Protein AF-A0A3S3RM62-F1 (afdb_monomer)

Sequence (210 aa):
MADPIRNYQTGAASGARVDIDQGLRAYMIKVYNLMGLGLLITGLAAWGAFHLAVTGDGQLTGFGQLIYASAFRWVVILAPLAAVMFLSFRIQSMSVAAAQTTFWVYAGLVGLSLSTIFLVYTGTSITQTFFATAAAFGGLSLYGYTTRRDLSAFGSFLIMGVIGLLIAMLINIFLQSSALAFAISAIGVLVFAGLTAYDTQRIKEMHFEG

Secondary structure (DSSP, 8-state):
---GGGGHHHHHHHHHHHHHHHHHHHHHHHHHHHHHHHHHHHHHHHHHHHHHHB-TTSPBPHHHIIIIISTTHHHHHHHHHHHHHHHHHHGGGS-HHHHHHHHHHHHHHHHHHHTTHHHHS-HHHHHHHHHHHHHHHHHHHHHHHH--S--HHHHHHHHHHHHHHHHHHHHHHHH--HHHHHHHHHHHHHHHHHHHHHHHHHHHHHHHH-

Foldseek 3Di:
DDDPPVPPVVVVVVVVVVVLVVLLVVLLVVVVVLVVVLLVLLQCLLVVQLPQQADPVRDGDPSVCCCPVDPCVVVLQCVLVVLVVVCVVCVVPDDPVVNSVSSSVSSSSNSNNNNCVVVPDPPVVVVVVVVVVVVLLVVLLVCLQPDPDQCVVVLVVLVVVVVVLVVLVVVCVVVVDPVSVVVSVVSVVVSVSSNSSNVSNVSSVVSVVD

pLDDT: mean 91.69, std 10.7, range [53.03, 98.19]

Structure (mmCIF, N/CA/C/O backbone):
data_AF-A0A3S3RM62-F1
#
_entry.id   AF-A0A3S3RM62-F1
#
loop_
_atom_site.group_PDB
_atom_site.id
_atom_site.type_symbol
_atom_site.label_atom_id
_atom_site.label_alt_id
_atom_site.label_comp_id
_atom_site.label_asym_id
_atom_site.label_entity_id
_atom_site.label_seq_id
_atom_site.pdbx_PDB_ins_code
_atom_site.Cartn_x
_atom_site.Cartn_y
_atom_site.Cartn_z
_atom_site.occupancy
_atom_site.B_iso_or_equiv
_atom_site.auth_seq_id
_atom_site.auth_comp_id
_atom_site.auth_asym_id
_atom_site.auth_atom_id
_atom_site.pdbx_PDB_model_num
ATOM 1 N N . MET A 1 1 ? -30.278 22.317 55.085 1.00 53.50 1 MET A N 1
ATOM 2 C CA . MET A 1 1 ? -29.675 20.973 54.980 1.00 53.50 1 MET A CA 1
ATOM 3 C C . MET A 1 1 ? -29.507 20.714 53.490 1.00 53.50 1 MET A C 1
ATOM 5 O O . MET A 1 1 ? -30.515 20.633 52.809 1.00 53.50 1 MET A O 1
ATOM 9 N N . ALA A 1 2 ? -28.287 20.822 52.959 1.00 55.69 2 ALA A N 1
ATOM 10 C CA . ALA A 1 2 ? -28.023 20.709 51.522 1.00 55.69 2 ALA A CA 1
ATOM 11 C C . ALA A 1 2 ? -27.559 19.281 51.215 1.00 55.69 2 ALA A C 1
ATOM 13 O O . ALA A 1 2 ? -26.605 18.809 51.831 1.00 55.69 2 ALA A O 1
ATOM 14 N N . ASP A 1 3 ? -28.258 18.600 50.309 1.00 57.62 3 ASP A N 1
ATOM 15 C CA . ASP A 1 3 ? -28.034 17.187 50.008 1.00 57.62 3 ASP A CA 1
ATOM 16 C C . ASP A 1 3 ? -26.674 16.943 49.317 1.00 57.62 3 ASP A C 1
ATOM 18 O O . ASP A 1 3 ? -26.424 17.489 48.238 1.00 57.62 3 ASP A O 1
ATOM 22 N N . PRO A 1 4 ? -25.802 16.071 49.862 1.00 60.75 4 PRO A N 1
ATOM 23 C CA . PRO A 1 4 ? -24.490 15.751 49.286 1.00 60.75 4 PRO A CA 1
ATOM 24 C C . PRO A 1 4 ? -24.541 14.803 48.068 1.00 60.75 4 PRO A C 1
ATOM 26 O O . PRO A 1 4 ? -23.505 14.358 47.577 1.00 60.75 4 PRO A O 1
ATOM 29 N N . ILE A 1 5 ? -25.727 14.485 47.540 1.00 58.44 5 ILE A N 1
ATOM 30 C CA . ILE A 1 5 ? -25.908 13.402 46.553 1.00 58.44 5 ILE A CA 1
ATOM 31 C C . ILE A 1 5 ? -25.625 13.862 45.106 1.00 58.44 5 ILE A C 1
ATOM 33 O O . ILE A 1 5 ? -25.431 13.049 44.204 1.00 58.44 5 ILE A O 1
ATOM 37 N N . ARG A 1 6 ? -25.494 15.173 44.860 1.00 54.34 6 ARG A N 1
ATOM 38 C CA . ARG A 1 6 ? -25.319 15.725 43.502 1.00 54.34 6 ARG A CA 1
ATOM 39 C C . ARG A 1 6 ? -23.905 15.580 42.913 1.00 54.34 6 ARG A C 1
ATOM 41 O O . ARG A 1 6 ? -23.737 15.816 41.723 1.00 54.34 6 ARG A O 1
ATOM 48 N N . ASN A 1 7 ? -22.905 15.184 43.710 1.00 55.97 7 ASN A N 1
ATOM 49 C CA . ASN A 1 7 ? -21.493 15.141 43.289 1.00 55.97 7 ASN A CA 1
ATOM 50 C C . ASN A 1 7 ? -20.961 13.734 42.930 1.00 55.97 7 ASN A C 1
ATOM 52 O O . ASN A 1 7 ? -19.838 13.604 42.456 1.00 55.97 7 ASN A O 1
ATOM 56 N N . TYR A 1 8 ? -21.745 12.669 43.137 1.00 54.03 8 TYR A N 1
ATOM 57 C CA . TYR A 1 8 ? -21.317 11.297 42.807 1.00 54.03 8 TYR A CA 1
ATOM 58 C C . TYR A 1 8 ? -21.563 10.924 41.334 1.00 54.03 8 TYR A C 1
ATOM 60 O O . TYR A 1 8 ? -20.835 10.113 40.764 1.00 54.03 8 TYR A O 1
ATOM 68 N N . GLN A 1 9 ? -22.545 11.550 40.680 1.00 53.03 9 GLN A N 1
ATOM 69 C CA . GLN A 1 9 ? -22.891 11.262 39.280 1.00 53.03 9 GLN A CA 1
ATOM 70 C C . GLN A 1 9 ? -21.892 11.864 38.274 1.00 53.03 9 GLN A C 1
ATOM 72 O O . GLN A 1 9 ? -21.718 11.337 37.177 1.00 53.03 9 GLN A O 1
ATOM 77 N N . THR A 1 10 ? -21.177 12.926 38.651 1.00 56.22 10 THR A N 1
ATOM 78 C CA . THR A 1 10 ? -20.150 13.583 37.824 1.00 56.22 10 THR A CA 1
ATOM 79 C C . THR A 1 10 ? -18.821 12.820 37.788 1.00 56.22 10 THR A C 1
ATOM 81 O O . THR A 1 10 ? -18.152 12.844 36.755 1.00 56.22 10 THR A O 1
ATOM 84 N N . GLY A 1 11 ? -18.456 12.098 38.856 1.00 56.91 11 GLY A N 1
ATOM 85 C CA . GLY A 1 11 ? -17.242 11.265 38.922 1.00 56.91 11 GLY A CA 1
ATOM 86 C C . GLY A 1 11 ? -17.351 9.942 38.152 1.00 56.91 11 GLY A C 1
ATOM 87 O O . GLY A 1 11 ? -16.423 9.546 37.451 1.00 56.91 11 GLY A O 1
ATOM 88 N N . ALA A 1 12 ? -18.515 9.286 38.202 1.00 59.50 12 ALA A N 1
ATOM 89 C CA . ALA A 1 12 ? -18.747 8.033 37.476 1.00 59.50 12 ALA A CA 1
ATOM 90 C C . ALA A 1 12 ? -18.797 8.233 35.947 1.00 59.50 12 ALA A C 1
ATOM 92 O O . ALA A 1 12 ? -18.249 7.432 35.192 1.00 59.50 12 ALA A O 1
ATOM 93 N N . ALA A 1 13 ? -19.394 9.338 35.479 1.00 61.47 13 ALA A N 1
ATOM 94 C CA . ALA A 1 13 ? -19.459 9.670 34.053 1.00 61.47 13 ALA A CA 1
ATOM 95 C C . ALA A 1 13 ? -18.108 10.120 33.466 1.00 61.47 13 ALA A C 1
ATOM 97 O O . ALA A 1 13 ? -17.877 9.964 32.268 1.00 61.47 13 ALA A O 1
ATOM 98 N N . SER A 1 14 ? -17.218 10.687 34.287 1.00 63.84 14 SER A N 1
ATOM 99 C CA . SER A 1 14 ? -15.859 11.048 33.868 1.00 63.84 14 SER A CA 1
ATOM 100 C C . SER A 1 14 ? -14.930 9.831 33.846 1.00 63.84 14 SER A C 1
ATOM 102 O O . SER A 1 14 ? -14.196 9.684 32.876 1.00 63.84 14 SER A O 1
ATOM 104 N N . GLY A 1 15 ? -15.037 8.910 34.813 1.00 65.56 15 GLY A N 1
ATOM 105 C CA . GLY A 1 15 ? -14.330 7.620 34.782 1.00 65.56 15 GLY A CA 1
ATOM 106 C C . GLY A 1 15 ? -14.697 6.765 33.563 1.00 65.56 15 GLY A C 1
ATOM 107 O O . GLY A 1 15 ? -13.817 6.370 32.808 1.00 65.56 15 GLY A O 1
ATOM 108 N N . ALA A 1 16 ? -15.994 6.600 33.280 1.00 68.12 16 ALA A N 1
ATOM 109 C CA . ALA A 1 16 ? -16.455 5.828 32.122 1.00 68.12 16 ALA A CA 1
ATOM 110 C C . ALA A 1 16 ? -15.966 6.398 30.775 1.00 68.12 16 ALA A C 1
ATOM 112 O O . ALA A 1 16 ? -15.607 5.641 29.879 1.00 68.12 16 ALA A O 1
ATOM 113 N N . ARG A 1 17 ? -15.914 7.731 30.620 1.00 69.56 17 ARG A N 1
ATOM 114 C CA . ARG A 1 17 ? -15.363 8.373 29.409 1.00 69.56 17 ARG A CA 1
ATOM 115 C C . ARG A 1 17 ? -13.857 8.155 29.275 1.00 69.56 17 ARG A C 1
ATOM 117 O O . ARG A 1 17 ? -13.383 7.890 28.178 1.00 69.56 17 ARG A O 1
ATOM 124 N N . VAL A 1 18 ? -13.123 8.237 30.384 1.00 71.00 18 VAL A N 1
ATOM 125 C CA . VAL A 1 18 ? -11.673 8.008 30.409 1.00 71.00 18 VAL A CA 1
ATOM 126 C C . VAL A 1 18 ? -11.333 6.553 30.064 1.00 71.00 18 VAL A C 1
ATOM 128 O O . VAL A 1 18 ? -10.386 6.321 29.315 1.00 71.00 18 VAL A O 1
ATOM 131 N N . ASP A 1 19 ? -12.114 5.586 30.545 1.00 73.25 19 ASP A N 1
ATOM 132 C CA . ASP A 1 19 ? -11.908 4.164 30.243 1.00 73.25 19 ASP A CA 1
ATOM 133 C C . ASP A 1 19 ? -12.207 3.836 28.770 1.00 73.25 19 ASP A C 1
ATOM 135 O O . ASP A 1 19 ? -11.441 3.111 28.129 1.00 73.25 19 ASP A O 1
ATOM 139 N N . ILE A 1 20 ? -13.265 4.426 28.197 1.00 75.38 20 ILE A N 1
ATOM 140 C CA . ILE A 1 20 ? -13.600 4.297 26.768 1.00 75.38 20 ILE A CA 1
ATOM 141 C C . ILE A 1 20 ? -12.479 4.875 25.888 1.00 75.38 20 ILE A C 1
ATOM 143 O O . ILE A 1 20 ? -12.042 4.226 24.936 1.00 75.38 20 ILE A O 1
ATOM 147 N N . ASP A 1 21 ? -11.954 6.055 26.228 1.00 81.88 21 ASP A N 1
ATOM 148 C CA . ASP A 1 21 ? -10.860 6.689 25.481 1.00 81.88 21 ASP A CA 1
ATOM 149 C C . ASP A 1 21 ? -9.565 5.853 25.533 1.00 81.88 21 ASP A C 1
ATOM 151 O O . ASP A 1 21 ? -8.841 5.738 24.535 1.00 81.88 21 ASP A O 1
ATOM 155 N N . GLN A 1 22 ? -9.269 5.229 26.679 1.00 86.56 22 GLN A N 1
ATOM 156 C CA . GLN A 1 22 ? -8.129 4.319 26.823 1.00 86.56 22 GLN A CA 1
ATOM 157 C C . GLN A 1 22 ? -8.306 3.036 26.000 1.00 86.56 22 GLN A C 1
ATOM 159 O O . GLN A 1 22 ? -7.362 2.618 25.319 1.00 86.56 22 GLN A O 1
ATOM 164 N N . GLY A 1 23 ? -9.504 2.443 26.019 1.00 90.12 23 GLY A N 1
ATOM 165 C CA . GLY A 1 23 ? -9.849 1.259 25.230 1.00 90.12 23 GLY A CA 1
ATOM 166 C C . GLY A 1 23 ? -9.704 1.501 23.729 1.00 90.12 23 GLY A C 1
ATOM 167 O O . GLY A 1 23 ? -9.004 0.747 23.045 1.00 90.12 23 GLY A O 1
ATOM 168 N N . LEU A 1 24 ? -10.253 2.615 23.236 1.00 91.62 24 LEU A N 1
ATOM 169 C CA . LEU A 1 24 ? -10.142 3.004 21.833 1.00 91.62 24 LEU A CA 1
ATOM 170 C C . LEU A 1 24 ? -8.682 3.206 21.419 1.00 91.62 24 LEU A C 1
ATOM 172 O O . LEU A 1 24 ? -8.250 2.719 20.372 1.00 91.62 24 LEU A O 1
ATOM 176 N N . ARG A 1 25 ? -7.891 3.901 22.241 1.00 91.44 25 ARG A N 1
ATOM 177 C CA . ARG A 1 25 ? -6.472 4.125 21.948 1.00 91.44 25 ARG A CA 1
ATOM 178 C C . ARG A 1 25 ? -5.704 2.807 21.862 1.00 91.44 25 ARG A C 1
ATOM 180 O O . ARG A 1 25 ? -4.909 2.633 20.939 1.00 91.44 25 ARG A O 1
ATOM 187 N N . ALA A 1 26 ? -5.933 1.881 22.793 1.00 94.00 26 ALA A N 1
ATOM 188 C CA . ALA A 1 26 ? -5.295 0.567 22.779 1.00 94.00 26 ALA A CA 1
ATOM 189 C C . ALA A 1 26 ? -5.693 -0.250 21.537 1.00 94.00 26 ALA A C 1
ATOM 191 O O . ALA A 1 26 ? -4.830 -0.856 20.895 1.00 94.00 26 ALA A O 1
ATOM 192 N N . TYR A 1 27 ? -6.975 -0.215 21.162 1.00 94.88 27 TYR A N 1
ATOM 193 C CA . TYR A 1 27 ? -7.486 -0.832 19.939 1.00 94.88 27 TYR 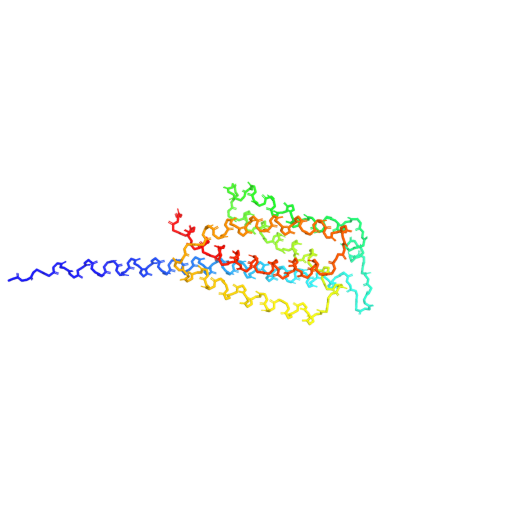A CA 1
ATOM 194 C C . TYR A 1 27 ? -6.787 -0.275 18.693 1.00 94.88 27 TYR A C 1
ATOM 196 O O . TYR A 1 27 ? -6.217 -1.041 17.913 1.00 94.88 27 TYR A O 1
ATOM 204 N N . MET A 1 28 ? -6.735 1.051 18.548 1.00 95.06 28 MET A N 1
ATOM 205 C CA . MET A 1 28 ? -6.091 1.692 17.403 1.00 95.06 28 MET A CA 1
ATOM 206 C C . MET A 1 28 ? -4.601 1.356 17.345 1.00 95.06 28 MET A C 1
ATOM 208 O O . MET A 1 28 ? -4.123 0.911 16.306 1.00 95.06 28 MET A O 1
ATOM 212 N N . ILE A 1 29 ? -3.863 1.466 18.454 1.00 95.25 29 ILE A N 1
ATOM 213 C CA . ILE A 1 29 ? -2.434 1.108 18.493 1.00 95.25 29 ILE A CA 1
ATOM 214 C C . ILE A 1 29 ? -2.213 -0.330 18.009 1.00 95.25 29 ILE A C 1
ATOM 216 O O . ILE A 1 29 ? -1.296 -0.580 17.229 1.00 95.25 29 ILE A O 1
ATOM 220 N N . LYS A 1 30 ? -3.067 -1.277 18.411 1.00 95.12 30 LYS A N 1
ATOM 221 C CA . LYS A 1 30 ? -2.982 -2.667 17.946 1.00 95.12 30 LYS A CA 1
ATOM 222 C C . LYS A 1 30 ? -3.177 -2.774 16.431 1.00 95.12 30 LYS A C 1
ATOM 224 O O . LYS A 1 30 ? -2.402 -3.475 15.782 1.00 95.12 30 LYS A O 1
ATOM 229 N N . VAL A 1 31 ? -4.170 -2.082 15.870 1.00 95.25 31 VAL A N 1
ATOM 230 C CA . VAL A 1 31 ? -4.416 -2.056 14.419 1.00 95.25 31 VAL A CA 1
ATOM 231 C C . VAL A 1 31 ? -3.213 -1.470 13.675 1.00 95.25 31 VAL A C 1
ATOM 233 O O . VAL A 1 31 ? -2.693 -2.111 12.764 1.00 95.25 31 VAL A O 1
ATOM 236 N N . TYR A 1 32 ? -2.701 -0.314 14.104 1.00 95.31 32 TYR A N 1
ATOM 237 C CA . TYR A 1 32 ? -1.556 0.335 13.455 1.00 95.31 32 TYR A CA 1
ATOM 238 C C . TYR A 1 32 ? -0.262 -0.469 13.581 1.00 95.31 32 TYR A C 1
ATOM 240 O O . TYR A 1 32 ? 0.508 -0.522 12.625 1.00 95.31 32 TYR A O 1
ATOM 248 N N . ASN A 1 33 ? -0.036 -1.154 14.704 1.00 95.88 33 ASN A N 1
ATOM 249 C CA . ASN A 1 33 ? 1.101 -2.061 14.846 1.00 95.88 33 ASN A CA 1
ATOM 250 C C . ASN A 1 33 ? 1.011 -3.228 13.854 1.00 95.88 33 ASN A C 1
ATOM 252 O O . ASN A 1 33 ? 2.005 -3.563 13.215 1.00 95.88 33 ASN A O 1
ATOM 256 N N . LEU A 1 34 ? -0.175 -3.821 13.674 1.00 95.75 34 LEU A N 1
ATOM 257 C CA . LEU A 1 34 ? -0.383 -4.880 12.681 1.00 95.75 34 LEU A CA 1
ATOM 258 C C . LEU A 1 34 ? -0.173 -4.371 11.248 1.00 95.75 34 LEU A C 1
ATOM 260 O O . LEU A 1 34 ? 0.507 -5.034 10.465 1.00 95.75 34 LEU A O 1
ATOM 264 N N . MET A 1 35 ? -0.694 -3.186 10.917 1.00 95.94 35 MET A N 1
ATOM 265 C CA . MET A 1 35 ? -0.489 -2.555 9.607 1.00 95.94 35 MET A CA 1
ATOM 266 C C . MET A 1 35 ? 0.990 -2.251 9.347 1.00 95.94 35 MET A C 1
ATOM 268 O O . MET A 1 35 ? 1.506 -2.577 8.280 1.00 95.94 35 MET A O 1
ATOM 272 N N . GLY A 1 36 ? 1.689 -1.680 10.330 1.00 96.81 36 GLY A N 1
ATOM 273 C CA . GLY A 1 36 ? 3.114 -1.364 10.242 1.00 96.81 36 GLY A CA 1
ATOM 274 C C . GLY A 1 36 ? 3.986 -2.608 10.080 1.00 96.81 36 GLY A C 1
ATOM 275 O O . GLY A 1 36 ? 4.883 -2.621 9.240 1.00 96.81 36 GLY A O 1
ATOM 276 N N . LEU A 1 37 ? 3.688 -3.687 10.810 1.00 97.56 37 LEU A N 1
ATOM 277 C CA . LEU A 1 37 ? 4.363 -4.976 10.633 1.00 97.56 37 LEU A CA 1
ATOM 278 C C . LEU A 1 37 ? 4.099 -5.574 9.245 1.00 97.56 37 LEU A C 1
ATOM 280 O O . LEU A 1 37 ? 5.023 -6.083 8.615 1.00 97.56 37 LEU A O 1
ATOM 284 N N . GLY A 1 38 ? 2.869 -5.473 8.733 1.00 97.50 38 GLY A N 1
ATOM 285 C CA . GLY A 1 38 ? 2.533 -5.919 7.377 1.00 97.50 38 GLY A CA 1
ATOM 286 C C . GLY A 1 38 ? 3.286 -5.132 6.302 1.00 97.50 38 GLY A C 1
ATOM 287 O O . GLY A 1 38 ? 3.816 -5.716 5.353 1.00 97.50 38 GLY A O 1
ATOM 288 N N . LEU A 1 39 ? 3.409 -3.815 6.479 1.00 97.00 39 LEU A N 1
ATOM 289 C CA . LEU A 1 39 ? 4.202 -2.952 5.605 1.00 97.00 39 LEU A CA 1
ATOM 290 C C . LEU A 1 39 ? 5.694 -3.308 5.661 1.00 97.00 39 LEU A C 1
ATOM 292 O O . LEU A 1 39 ? 6.341 -3.388 4.618 1.00 97.00 39 LEU A O 1
ATOM 296 N N . LEU A 1 40 ? 6.229 -3.576 6.855 1.00 97.25 40 LEU A N 1
ATOM 297 C CA . LEU A 1 40 ? 7.613 -4.014 7.032 1.00 97.25 40 LEU A CA 1
ATOM 298 C C . LEU A 1 40 ? 7.875 -5.339 6.305 1.00 97.25 40 LEU A C 1
ATOM 300 O O . LEU A 1 40 ? 8.854 -5.444 5.570 1.00 97.25 40 LEU A O 1
ATOM 304 N N . ILE A 1 41 ? 6.984 -6.324 6.452 1.00 98.19 41 ILE A N 1
ATOM 305 C CA . ILE A 1 41 ? 7.075 -7.610 5.743 1.00 98.19 41 ILE A CA 1
ATOM 306 C C . ILE A 1 41 ? 7.038 -7.392 4.230 1.00 98.19 41 ILE A C 1
ATOM 308 O O . ILE A 1 41 ? 7.876 -7.941 3.522 1.00 98.19 41 ILE A O 1
ATOM 312 N N . THR A 1 42 ? 6.119 -6.557 3.741 1.00 98.12 42 THR A N 1
ATOM 313 C CA . THR A 1 42 ? 6.024 -6.192 2.319 1.00 98.12 42 THR A CA 1
ATOM 314 C C . THR A 1 42 ? 7.345 -5.611 1.807 1.00 98.12 42 THR A C 1
ATOM 316 O O . THR A 1 42 ? 7.863 -6.055 0.783 1.00 98.12 42 THR A O 1
ATOM 319 N N . GLY A 1 43 ? 7.926 -4.651 2.531 1.00 96.88 43 GLY A N 1
ATOM 320 C CA . GLY A 1 43 ? 9.191 -4.015 2.159 1.00 96.88 43 GLY A CA 1
ATOM 321 C C . GLY A 1 43 ? 10.372 -4.987 2.159 1.00 96.88 43 GLY A C 1
ATOM 322 O O . GLY A 1 43 ? 11.134 -5.027 1.193 1.00 96.88 43 GLY A O 1
ATOM 323 N N . LEU A 1 44 ? 10.496 -5.815 3.2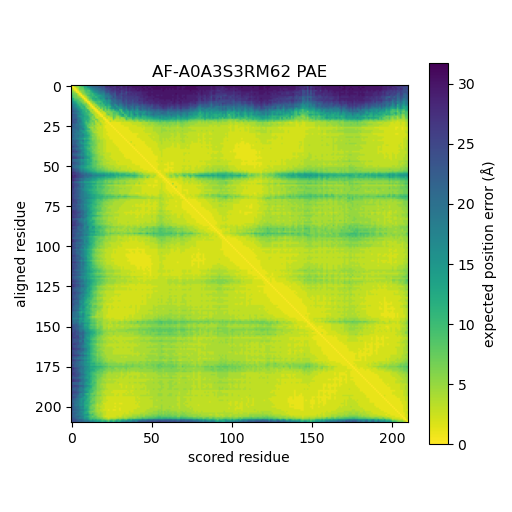01 1.00 97.69 44 LEU A N 1
ATOM 324 C CA . LEU A 1 44 ? 11.551 -6.828 3.305 1.00 97.69 44 LEU A CA 1
ATOM 325 C C . LEU A 1 44 ? 11.419 -7.908 2.229 1.00 97.69 44 LEU A C 1
ATOM 327 O O . LEU A 1 44 ? 12.424 -8.312 1.649 1.00 97.69 44 LEU A O 1
ATOM 331 N N . ALA A 1 45 ? 10.197 -8.349 1.930 1.00 97.94 45 ALA A N 1
ATOM 332 C CA . ALA A 1 45 ? 9.937 -9.306 0.863 1.00 97.94 45 ALA A CA 1
ATOM 333 C C . ALA A 1 45 ? 10.278 -8.716 -0.512 1.00 97.94 45 ALA A C 1
ATOM 335 O O . ALA A 1 45 ? 10.925 -9.393 -1.306 1.00 97.94 45 ALA A O 1
ATOM 336 N N . ALA A 1 46 ? 9.923 -7.453 -0.777 1.00 97.69 46 ALA A N 1
ATOM 337 C CA . ALA A 1 46 ? 10.266 -6.776 -2.028 1.00 97.69 46 ALA A CA 1
ATOM 338 C C . ALA A 1 46 ? 11.783 -6.634 -2.209 1.00 97.69 46 ALA A C 1
ATOM 340 O O . ALA A 1 46 ? 12.330 -7.009 -3.247 1.00 97.69 46 ALA A O 1
ATOM 341 N N . TRP A 1 47 ? 12.462 -6.133 -1.176 1.00 96.06 47 TRP A N 1
ATOM 342 C CA . TRP A 1 47 ? 13.912 -5.964 -1.160 1.00 96.06 47 TRP A CA 1
ATOM 343 C C . TRP A 1 47 ? 14.641 -7.307 -1.303 1.00 96.06 47 TRP A C 1
ATOM 345 O O . TRP A 1 47 ? 15.498 -7.463 -2.173 1.00 96.06 47 TRP A O 1
ATOM 355 N N . GLY A 1 48 ? 14.255 -8.310 -0.511 1.00 96.50 48 GLY A N 1
ATOM 356 C CA . GLY A 1 48 ? 14.847 -9.646 -0.553 1.00 96.50 48 GLY A CA 1
ATOM 357 C C . GLY A 1 48 ? 14.619 -10.347 -1.892 1.00 96.50 48 GLY A C 1
ATOM 358 O O . GLY A 1 48 ? 15.560 -10.890 -2.466 1.00 96.50 48 GLY A O 1
ATOM 359 N N . ALA A 1 49 ? 13.402 -10.286 -2.439 1.00 96.94 49 ALA A N 1
ATOM 360 C CA . ALA A 1 49 ? 13.099 -10.862 -3.746 1.00 96.94 49 ALA A CA 1
ATOM 361 C C . ALA A 1 49 ? 13.925 -10.212 -4.861 1.00 96.94 49 ALA A C 1
ATOM 363 O O . ALA A 1 49 ? 14.442 -10.921 -5.721 1.00 96.94 49 ALA A O 1
ATOM 364 N N . PHE A 1 50 ? 14.108 -8.889 -4.829 1.00 96.38 50 PHE A N 1
ATOM 365 C CA . PHE A 1 50 ? 14.967 -8.198 -5.786 1.00 96.38 50 PHE A CA 1
ATOM 366 C C . PHE A 1 50 ? 16.427 -8.659 -5.690 1.00 96.38 50 PHE A C 1
ATOM 368 O O . PHE A 1 50 ? 17.005 -9.044 -6.704 1.00 96.38 50 PHE A O 1
ATOM 375 N N . HIS A 1 51 ? 16.998 -8.707 -4.484 1.00 95.44 51 HIS A N 1
ATOM 376 C CA . HIS A 1 51 ? 18.390 -9.125 -4.280 1.00 95.44 51 HIS A CA 1
ATOM 377 C C . HIS A 1 51 ? 18.657 -10.601 -4.602 1.00 95.44 51 HIS A C 1
ATOM 379 O O . HIS A 1 51 ? 19.779 -10.956 -4.952 1.00 95.44 51 HIS A O 1
ATOM 385 N N . LEU A 1 52 ? 17.645 -11.466 -4.519 1.00 96.19 52 LEU A N 1
ATOM 386 C CA . LEU A 1 52 ? 17.742 -12.851 -4.991 1.00 96.19 52 LEU A CA 1
ATOM 387 C C . LEU A 1 52 ? 17.577 -12.963 -6.512 1.00 96.19 52 LEU A C 1
ATOM 389 O O . LEU A 1 52 ? 18.084 -13.901 -7.129 1.00 96.19 52 LEU A O 1
ATOM 393 N N . ALA A 1 53 ? 16.835 -12.039 -7.121 1.00 96.19 53 ALA A N 1
ATOM 394 C CA . ALA A 1 53 ? 16.502 -12.061 -8.538 1.00 96.19 53 ALA A CA 1
ATOM 395 C C . ALA A 1 53 ? 17.558 -11.397 -9.430 1.00 96.19 53 ALA A C 1
ATOM 397 O O . ALA A 1 53 ? 17.656 -11.757 -10.602 1.00 96.19 53 ALA A O 1
ATOM 398 N N . VAL A 1 54 ? 18.333 -10.449 -8.899 1.00 95.31 54 VAL A N 1
ATOM 399 C CA . VAL A 1 54 ? 19.295 -9.638 -9.656 1.00 95.31 54 VAL A CA 1
ATOM 400 C C . VAL A 1 54 ? 20.683 -9.752 -9.028 1.00 95.31 54 VAL A C 1
ATOM 402 O O . VAL A 1 54 ? 20.849 -9.546 -7.827 1.00 95.31 54 VAL A O 1
ATOM 405 N N . THR A 1 55 ? 21.690 -10.088 -9.833 1.00 92.81 55 THR A N 1
ATOM 406 C CA . THR A 1 55 ? 23.094 -10.135 -9.403 1.00 92.81 55 THR A CA 1
ATOM 407 C C . THR A 1 55 ? 23.695 -8.732 -9.293 1.00 92.81 55 THR A C 1
ATOM 409 O O . THR A 1 55 ? 23.140 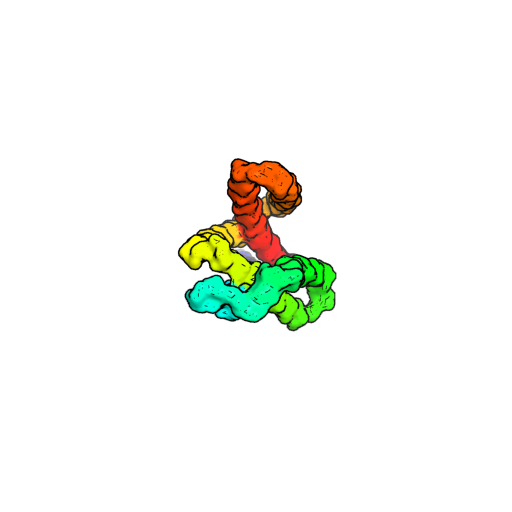-7.762 -9.806 1.00 92.81 55 THR A O 1
ATOM 412 N N . GLY A 1 56 ? 24.867 -8.610 -8.656 1.00 87.06 56 GLY A N 1
ATOM 413 C CA . GLY A 1 56 ? 25.582 -7.329 -8.543 1.00 87.06 56 GLY A CA 1
ATOM 414 C C . GLY A 1 56 ? 25.897 -6.667 -9.893 1.00 87.06 56 GLY A C 1
ATOM 415 O O . GLY A 1 56 ? 25.916 -5.443 -9.978 1.00 87.06 56 GLY A O 1
ATOM 416 N N . ASP A 1 57 ? 26.040 -7.467 -10.953 1.00 88.06 57 ASP A N 1
ATOM 417 C CA . ASP A 1 57 ? 26.284 -7.002 -12.326 1.00 88.06 57 ASP A CA 1
ATOM 418 C C . ASP A 1 57 ? 24.991 -6.632 -13.084 1.00 88.06 57 ASP A C 1
ATOM 420 O O . ASP A 1 57 ? 25.006 -6.400 -14.294 1.00 88.06 57 ASP A O 1
ATOM 424 N N . GLY A 1 58 ? 23.842 -6.624 -12.399 1.00 86.81 58 GLY A N 1
ATOM 425 C CA . GLY A 1 58 ? 22.540 -6.278 -12.973 1.00 86.81 58 GLY A CA 1
ATOM 426 C C . GLY A 1 58 ? 21.908 -7.375 -13.835 1.00 86.81 58 GLY A C 1
ATOM 427 O O . GLY A 1 58 ? 20.917 -7.117 -14.516 1.00 86.81 58 GLY A O 1
ATOM 428 N N . GLN A 1 59 ? 22.452 -8.595 -13.823 1.00 93.19 59 GLN A N 1
ATOM 429 C CA . GLN A 1 59 ? 21.902 -9.726 -14.574 1.00 93.19 59 GLN A CA 1
ATOM 430 C C . GLN A 1 59 ? 20.851 -10.478 -13.755 1.00 93.19 59 GLN A C 1
ATOM 432 O O . GLN A 1 59 ? 20.941 -10.580 -12.532 1.00 93.19 59 GLN A O 1
ATOM 437 N N . LEU A 1 60 ? 19.853 -11.046 -14.433 1.00 95.19 60 LEU A N 1
ATOM 438 C CA . LEU A 1 60 ? 18.841 -11.868 -13.773 1.00 95.19 60 LEU A CA 1
ATOM 439 C C . LEU A 1 60 ? 19.408 -13.240 -13.399 1.00 95.19 60 LEU A C 1
ATOM 441 O O . LEU A 1 60 ? 19.955 -13.950 -14.243 1.00 95.19 60 LEU A O 1
ATOM 445 N N . THR A 1 61 ? 19.208 -13.643 -12.146 1.00 96.50 61 THR A N 1
ATOM 446 C CA . THR A 1 61 ? 19.459 -15.015 -11.687 1.00 96.50 61 THR A CA 1
ATOM 447 C C . THR A 1 61 ? 18.410 -15.974 -12.257 1.00 96.50 61 THR A C 1
ATOM 449 O O . THR A 1 61 ? 17.398 -15.547 -12.813 1.00 96.50 61 THR A O 1
ATOM 452 N N . GLY A 1 62 ? 18.580 -17.289 -12.069 1.00 95.00 62 GLY A N 1
ATOM 453 C CA . GLY A 1 62 ? 17.537 -18.264 -12.427 1.00 95.00 62 GLY A CA 1
ATOM 454 C C . GLY A 1 62 ? 16.193 -17.987 -11.735 1.00 95.00 62 GLY A C 1
ATOM 455 O O . GLY A 1 62 ? 15.135 -18.145 -12.343 1.00 95.00 62 GLY A O 1
ATOM 456 N N . PHE A 1 63 ? 16.230 -17.483 -10.497 1.00 94.69 63 PHE A N 1
ATOM 457 C CA . PHE A 1 63 ? 15.037 -17.019 -9.793 1.00 94.69 63 PHE A CA 1
ATOM 458 C C . PHE A 1 63 ? 14.444 -15.767 -10.452 1.00 94.69 63 PHE A C 1
ATOM 460 O O . PHE A 1 63 ? 13.247 -15.737 -10.726 1.00 94.69 63 PHE A O 1
ATOM 467 N N . GLY A 1 64 ? 15.269 -14.768 -10.781 1.00 94.81 64 GLY A N 1
ATOM 468 C CA . GLY A 1 64 ? 14.812 -13.553 -11.462 1.00 94.81 64 GLY A CA 1
ATOM 469 C C . GLY A 1 64 ? 14.210 -13.816 -12.841 1.00 94.81 64 GLY A C 1
ATOM 470 O O . GLY A 1 64 ? 13.169 -13.254 -13.180 1.00 94.81 64 GLY A O 1
ATOM 471 N N . GLN A 1 65 ? 14.802 -14.730 -13.611 1.00 95.19 65 GLN A N 1
ATOM 472 C CA . GLN A 1 65 ? 14.248 -15.197 -14.883 1.00 95.19 65 GLN A CA 1
ATOM 473 C C . GLN A 1 65 ? 12.851 -15.800 -14.690 1.00 95.19 65 GLN A C 1
ATOM 475 O O . GLN A 1 65 ? 11.923 -15.466 -15.428 1.00 95.19 65 GLN A O 1
ATOM 480 N N . LEU A 1 66 ? 12.665 -16.630 -13.659 1.00 95.19 66 LEU A N 1
ATOM 481 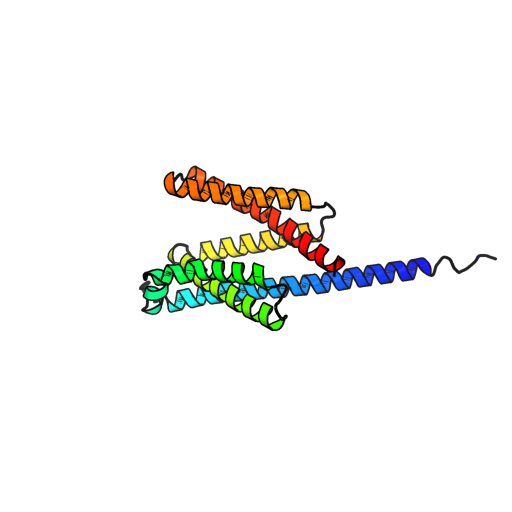C CA . LEU A 1 66 ? 11.368 -17.219 -13.339 1.00 95.19 66 LEU A CA 1
ATOM 482 C C . LEU A 1 66 ? 10.328 -16.146 -12.982 1.00 95.19 66 LEU A C 1
ATOM 484 O O . LEU A 1 66 ? 9.252 -16.127 -13.579 1.00 95.19 66 LEU A O 1
ATOM 488 N N . ILE A 1 67 ? 10.623 -15.249 -12.040 1.00 95.12 67 ILE A N 1
ATOM 489 C CA . ILE A 1 67 ? 9.601 -14.340 -11.497 1.00 95.12 67 ILE A CA 1
ATOM 490 C C . ILE A 1 67 ? 9.346 -13.087 -12.347 1.00 95.12 67 ILE A C 1
ATOM 492 O O . ILE A 1 67 ? 8.261 -12.518 -12.253 1.00 95.12 67 ILE A O 1
ATOM 496 N N . TYR A 1 68 ? 10.294 -12.663 -13.192 1.00 94.19 68 TYR A N 1
ATOM 497 C CA . TYR A 1 68 ? 10.161 -11.432 -13.987 1.00 94.19 68 TYR A CA 1
ATOM 498 C C . TYR A 1 68 ? 10.017 -11.666 -15.493 1.00 94.19 68 TYR A C 1
ATOM 500 O O . TYR A 1 68 ? 9.280 -10.928 -16.153 1.00 94.19 68 TYR A O 1
ATOM 508 N N . ALA A 1 69 ? 10.705 -12.667 -16.049 1.00 92.94 69 ALA A N 1
ATOM 509 C CA . ALA A 1 69 ? 10.781 -12.869 -17.498 1.00 92.94 69 ALA A CA 1
ATOM 510 C C . ALA A 1 69 ? 9.894 -14.017 -18.003 1.00 92.94 69 ALA A C 1
ATOM 512 O O . ALA A 1 69 ? 9.400 -13.961 -19.128 1.00 92.94 69 ALA A O 1
ATOM 513 N N . SER A 1 70 ? 9.654 -15.044 -17.185 1.00 94.75 70 SER A N 1
ATOM 514 C CA . SER A 1 70 ? 8.833 -16.193 -17.575 1.00 94.75 70 SER A CA 1
ATOM 515 C C . SER A 1 70 ? 7.327 -15.915 -17.467 1.00 94.75 70 SER A C 1
ATOM 517 O O . SER A 1 70 ? 6.897 -14.953 -16.831 1.00 94.75 70 SER A O 1
ATOM 519 N N . ALA A 1 71 ? 6.500 -16.813 -18.015 1.00 94.12 71 ALA A N 1
ATOM 520 C CA . ALA A 1 71 ? 5.042 -16.765 -17.860 1.00 94.12 71 ALA A CA 1
ATOM 521 C C . ALA A 1 71 ? 4.582 -16.778 -16.386 1.00 94.12 71 ALA A C 1
ATOM 523 O O . ALA A 1 71 ? 3.508 -16.261 -16.074 1.00 94.12 71 ALA A O 1
ATOM 524 N N . PHE A 1 72 ? 5.410 -17.296 -15.468 1.00 94.12 72 PHE A N 1
ATOM 525 C CA . PHE A 1 72 ? 5.135 -17.303 -14.030 1.00 94.12 72 PHE A CA 1
ATOM 526 C C . PHE A 1 72 ? 5.008 -15.891 -13.433 1.00 94.12 72 PHE A C 1
ATOM 528 O O . PHE A 1 72 ? 4.338 -15.718 -12.415 1.00 94.12 72 PHE A O 1
ATOM 535 N N . ARG A 1 73 ? 5.538 -14.852 -14.096 1.00 94.06 73 ARG A N 1
ATOM 536 C CA . ARG A 1 73 ? 5.361 -13.451 -13.678 1.00 94.06 73 ARG A CA 1
ATOM 537 C C . ARG A 1 73 ? 3.895 -13.062 -13.474 1.00 94.06 73 ARG A C 1
ATOM 539 O O . ARG A 1 73 ? 3.587 -12.267 -12.594 1.00 94.06 73 ARG A O 1
ATOM 546 N N . TRP A 1 74 ? 2.980 -13.623 -14.268 1.00 94.06 74 TRP A N 1
ATOM 547 C CA . TRP A 1 74 ? 1.552 -13.321 -14.160 1.00 94.06 74 TRP A CA 1
ATOM 548 C C . TRP A 1 74 ? 0.949 -13.889 -12.883 1.00 94.06 74 TRP A C 1
ATOM 550 O O . TRP A 1 74 ? 0.094 -13.249 -12.280 1.00 94.06 74 TRP A O 1
ATOM 560 N N . VAL A 1 75 ? 1.442 -15.043 -12.431 1.00 94.88 75 VAL A N 1
ATOM 561 C CA . VAL A 1 75 ? 1.067 -15.603 -11.131 1.00 94.88 75 VAL A CA 1
ATOM 562 C C . VAL A 1 75 ? 1.530 -14.667 -10.023 1.00 94.88 75 VAL A C 1
ATOM 564 O O . VAL A 1 75 ? 0.740 -14.341 -9.149 1.00 94.88 75 VAL A O 1
ATOM 567 N N . VAL A 1 76 ? 2.766 -14.167 -10.091 1.00 95.00 76 VAL A N 1
ATOM 568 C CA . VAL A 1 76 ? 3.302 -13.225 -9.094 1.00 95.00 76 VAL A CA 1
ATOM 569 C C . VAL A 1 76 ? 2.491 -11.924 -9.046 1.00 95.00 76 VAL A C 1
ATOM 571 O O . VAL A 1 76 ? 2.138 -11.473 -7.961 1.00 95.00 76 VAL A O 1
ATOM 574 N N . ILE A 1 77 ? 2.144 -11.355 -10.205 1.00 93.38 77 ILE A N 1
ATOM 575 C CA . ILE A 1 77 ? 1.369 -10.106 -10.308 1.00 93.38 77 ILE A CA 1
ATOM 576 C C . ILE A 1 77 ? -0.074 -10.284 -9.810 1.00 93.38 77 ILE A C 1
ATOM 578 O O . ILE A 1 77 ? -0.620 -9.399 -9.156 1.00 93.38 77 ILE A O 1
ATOM 582 N N . LEU A 1 78 ? -0.713 -11.416 -10.119 1.00 95.31 78 LEU A N 1
ATOM 583 C CA . LEU A 1 78 ? -2.121 -11.655 -9.787 1.00 95.31 78 LEU A CA 1
ATOM 584 C C . LEU A 1 78 ? -2.323 -12.313 -8.414 1.00 95.31 78 LEU A C 1
ATOM 586 O O . LEU A 1 78 ? -3.430 -12.263 -7.879 1.00 95.31 78 LEU A O 1
ATOM 590 N N . ALA A 1 79 ? -1.284 -12.901 -7.813 1.00 95.31 79 ALA A N 1
ATOM 591 C CA . ALA A 1 79 ? -1.376 -13.570 -6.516 1.00 95.31 79 ALA A CA 1
ATOM 592 C C . ALA A 1 79 ? -1.862 -12.650 -5.380 1.00 95.31 79 ALA A C 1
ATOM 594 O O . ALA A 1 79 ? -2.750 -13.080 -4.640 1.00 95.31 79 ALA A O 1
ATOM 595 N N . PRO A 1 80 ? -1.388 -11.393 -5.236 1.00 95.94 80 PRO A N 1
ATOM 596 C CA . PRO A 1 80 ? -1.940 -10.466 -4.249 1.00 95.94 80 PRO A CA 1
ATOM 597 C C . PRO A 1 80 ? -3.436 -10.212 -4.449 1.00 95.94 80 PRO A C 1
ATOM 599 O O . PRO A 1 80 ? -4.193 -10.210 -3.479 1.00 95.94 80 PRO A O 1
ATOM 602 N N . LEU A 1 81 ? -3.879 -10.059 -5.703 1.00 94.06 81 LEU A N 1
ATOM 603 C CA . LEU A 1 81 ? -5.291 -9.851 -6.024 1.00 94.06 81 LEU A CA 1
ATOM 604 C C . LEU A 1 81 ? -6.132 -11.083 -5.654 1.00 94.06 81 LEU A C 1
ATOM 606 O O . LEU A 1 81 ? -7.179 -10.960 -5.026 1.00 94.06 81 LEU A O 1
ATOM 610 N N . ALA A 1 82 ? -5.662 -12.285 -5.985 1.00 93.94 82 ALA A N 1
ATOM 611 C CA . ALA A 1 82 ? -6.340 -13.520 -5.597 1.00 93.94 82 ALA A CA 1
ATOM 612 C C . ALA A 1 82 ? -6.419 -13.675 -4.067 1.00 93.94 82 ALA A C 1
ATOM 614 O O . ALA A 1 82 ? -7.467 -14.035 -3.530 1.00 93.94 82 ALA A O 1
ATOM 615 N N . ALA A 1 83 ? -5.333 -13.357 -3.358 1.00 93.62 83 ALA A N 1
ATOM 616 C CA . ALA A 1 83 ? -5.266 -13.436 -1.905 1.00 93.62 83 ALA A CA 1
ATOM 617 C C . ALA A 1 83 ? -6.194 -12.422 -1.216 1.00 93.62 83 ALA A C 1
ATOM 619 O O . ALA A 1 83 ? -6.900 -12.800 -0.280 1.00 93.62 83 ALA A O 1
ATOM 620 N N . VAL A 1 84 ? -6.259 -11.168 -1.687 1.00 93.00 84 VAL A N 1
ATOM 621 C CA . VAL A 1 84 ? -7.185 -10.178 -1.112 1.00 93.00 84 VAL A CA 1
ATOM 622 C C . VAL A 1 84 ? -8.639 -10.568 -1.369 1.00 93.00 84 VAL A C 1
ATOM 624 O O . VAL A 1 84 ? -9.437 -10.520 -0.440 1.00 93.00 84 VAL A O 1
ATOM 627 N N . MET A 1 85 ? -8.972 -11.061 -2.568 1.00 93.50 85 MET A N 1
ATOM 628 C CA . MET A 1 85 ? -10.320 -11.554 -2.879 1.00 93.50 85 MET A CA 1
ATOM 629 C C . MET A 1 85 ? -10.712 -12.727 -1.973 1.00 93.50 85 MET A C 1
ATOM 631 O O . MET A 1 85 ? -11.820 -12.762 -1.437 1.00 93.50 85 MET A O 1
ATOM 635 N N . PHE A 1 86 ? -9.789 -13.665 -1.744 1.00 92.75 86 PHE A N 1
ATOM 636 C CA . PHE A 1 86 ? -9.999 -14.769 -0.811 1.00 92.75 86 PHE A CA 1
ATOM 637 C C . PHE A 1 86 ? -10.261 -14.273 0.618 1.00 92.75 86 PHE A C 1
ATOM 639 O O . PHE A 1 86 ? -11.233 -14.710 1.240 1.00 92.75 86 PHE A O 1
ATOM 646 N N . LEU A 1 87 ? -9.445 -13.339 1.130 1.00 92.50 87 LEU A N 1
ATOM 647 C CA . LEU A 1 87 ? -9.679 -12.720 2.438 1.00 92.50 87 LEU A CA 1
ATOM 648 C C . LEU A 1 87 ? -11.053 -12.046 2.485 1.00 92.50 87 LEU A C 1
ATOM 650 O O . LEU A 1 87 ? -11.818 -12.317 3.406 1.00 92.50 87 LEU A O 1
ATOM 654 N N . SER A 1 88 ? -11.396 -11.219 1.497 1.00 89.94 88 SER A N 1
ATOM 655 C CA . SER A 1 88 ? -12.659 -10.476 1.467 1.00 89.94 88 SER A CA 1
ATOM 656 C C . SER A 1 88 ? -13.885 -11.383 1.590 1.00 89.94 88 SER A C 1
ATOM 658 O O . SER A 1 88 ? -14.833 -11.021 2.282 1.00 89.94 88 SER A O 1
ATOM 660 N N . PHE A 1 89 ? -13.863 -12.575 0.986 1.00 93.00 89 PHE A N 1
ATOM 661 C CA . PHE A 1 89 ? -14.981 -13.520 1.068 1.00 93.00 89 PHE A CA 1
ATOM 662 C C . PHE A 1 89 ? -14.983 -14.385 2.328 1.00 93.00 89 PHE A C 1
ATOM 664 O O . PHE A 1 89 ? -16.048 -14.807 2.776 1.00 93.00 89 PHE A O 1
ATOM 671 N N . ARG A 1 90 ? -13.813 -14.695 2.899 1.00 93.31 90 ARG A N 1
ATOM 672 C CA . ARG A 1 90 ? -13.701 -15.687 3.981 1.00 93.31 90 ARG A CA 1
ATOM 673 C C . ARG A 1 90 ? -13.466 -15.093 5.360 1.00 93.31 90 ARG A C 1
ATOM 675 O O . ARG A 1 90 ? -13.746 -15.802 6.325 1.00 93.31 90 ARG A O 1
ATOM 682 N N . ILE A 1 91 ? -13.039 -13.834 5.485 1.00 92.00 91 ILE A N 1
ATOM 683 C CA . ILE A 1 91 ? -12.577 -13.244 6.754 1.00 92.00 91 ILE A CA 1
ATOM 684 C C . ILE A 1 91 ? -13.586 -13.385 7.902 1.00 92.00 91 ILE A C 1
ATOM 686 O O . ILE A 1 91 ? -13.189 -13.698 9.018 1.00 92.00 91 ILE A O 1
ATOM 690 N N . GLN A 1 92 ? -14.887 -13.270 7.616 1.00 91.25 92 GLN A N 1
ATOM 691 C CA . GLN A 1 92 ? -15.967 -13.382 8.610 1.00 91.25 92 GLN A CA 1
ATOM 692 C C . GLN A 1 92 ? -16.179 -14.808 9.148 1.00 91.25 92 GLN A C 1
ATOM 694 O O . GLN A 1 92 ? -16.872 -15.014 10.137 1.00 91.25 92 GLN A O 1
ATOM 699 N N . SER A 1 93 ? -15.597 -15.808 8.488 1.00 92.25 93 SER A N 1
ATOM 700 C CA . SER A 1 93 ? -15.739 -17.235 8.811 1.00 92.25 93 SER A CA 1
ATOM 701 C C . SER A 1 93 ? -14.422 -17.890 9.245 1.00 92.25 93 SER A C 1
ATOM 703 O O . SER A 1 93 ? -14.352 -19.110 9.393 1.00 92.25 93 SER A O 1
ATOM 705 N N . MET A 1 94 ? -13.355 -17.102 9.394 1.00 93.44 94 MET A N 1
ATOM 706 C CA . MET A 1 94 ? -12.018 -17.588 9.728 1.00 93.44 94 MET A CA 1
ATOM 707 C C . MET A 1 94 ? -11.744 -17.467 11.225 1.00 93.44 94 MET A C 1
ATOM 709 O O . MET A 1 94 ? -12.178 -16.526 11.883 1.00 93.44 94 MET A O 1
ATOM 713 N N . SER A 1 95 ? -10.951 -18.398 11.760 1.00 95.12 95 SER A N 1
ATOM 714 C CA . SER A 1 95 ? -10.348 -18.193 13.075 1.00 95.12 95 SER A CA 1
ATOM 715 C C . SER A 1 95 ? -9.350 -17.033 13.017 1.00 95.12 95 SER A C 1
ATOM 717 O O . SER A 1 95 ? -8.751 -16.759 11.974 1.00 95.12 95 SER A O 1
ATOM 719 N N . VAL A 1 96 ? -9.119 -16.377 14.157 1.00 92.25 96 VAL A N 1
ATOM 720 C CA . VAL A 1 96 ? -8.170 -15.253 14.259 1.00 92.25 96 VAL A CA 1
ATOM 721 C C . VAL A 1 96 ? -6.775 -15.650 13.766 1.00 92.25 96 VAL A C 1
ATOM 723 O O . VAL A 1 96 ? -6.156 -14.907 13.008 1.00 92.25 96 VAL A O 1
ATOM 726 N N . ALA A 1 97 ? -6.301 -16.844 14.141 1.00 94.19 97 ALA A N 1
ATOM 727 C CA . ALA A 1 97 ? -5.000 -17.350 13.709 1.00 94.19 97 ALA A CA 1
ATOM 728 C C . ALA A 1 97 ? -4.935 -17.539 12.185 1.00 94.19 97 ALA A C 1
ATOM 730 O O . ALA A 1 97 ? -3.988 -17.081 11.551 1.00 94.19 97 ALA A O 1
ATOM 731 N N . ALA A 1 98 ? -5.967 -18.139 11.580 1.00 94.00 98 ALA A N 1
ATOM 732 C CA . ALA A 1 98 ? -6.018 -18.320 10.131 1.00 94.00 98 ALA A CA 1
ATOM 733 C C . ALA A 1 98 ? -6.039 -16.974 9.390 1.00 94.00 98 ALA A C 1
ATOM 735 O O . ALA A 1 98 ? -5.338 -16.809 8.389 1.00 94.00 98 ALA A O 1
ATOM 736 N N . ALA A 1 99 ? -6.805 -15.997 9.886 1.00 93.75 99 ALA A N 1
ATOM 737 C CA . ALA A 1 99 ? -6.859 -14.652 9.319 1.00 93.75 99 ALA A CA 1
ATOM 738 C C . ALA A 1 99 ? -5.487 -13.959 9.370 1.00 93.75 99 ALA A C 1
ATOM 740 O O . ALA A 1 99 ? -5.034 -13.418 8.363 1.00 93.75 99 ALA A O 1
ATOM 741 N N . GLN A 1 100 ? -4.790 -14.042 10.507 1.00 93.31 100 GLN A N 1
ATOM 742 C CA . GLN A 1 100 ? -3.449 -13.475 10.668 1.00 93.31 100 GLN A CA 1
ATOM 743 C C . GLN A 1 100 ? -2.417 -14.148 9.762 1.00 93.31 100 GLN A C 1
ATOM 745 O O . GLN A 1 100 ? -1.683 -13.454 9.066 1.00 93.31 100 GLN A O 1
ATOM 750 N N . THR A 1 101 ? -2.372 -15.482 9.711 1.00 93.75 101 THR A N 1
ATOM 751 C CA . THR A 1 101 ? -1.453 -16.201 8.814 1.00 93.75 101 THR A CA 1
ATOM 752 C C . THR A 1 101 ? -1.688 -15.810 7.359 1.00 93.75 101 THR A C 1
ATOM 754 O O . THR A 1 101 ? -0.736 -15.524 6.637 1.00 93.75 101 THR A O 1
ATOM 757 N N . THR A 1 102 ? -2.951 -15.736 6.937 1.00 94.38 102 THR A N 1
ATOM 758 C CA . THR A 1 102 ? -3.290 -15.355 5.560 1.00 94.38 102 THR A CA 1
ATOM 759 C C . THR A 1 102 ? -2.909 -13.900 5.279 1.00 94.38 102 THR A C 1
ATOM 761 O O . THR A 1 102 ? -2.386 -13.613 4.207 1.00 94.38 102 THR A O 1
ATOM 764 N N . PHE A 1 103 ? -3.081 -12.992 6.247 1.00 95.62 103 PHE A N 1
ATOM 765 C CA . PHE A 1 103 ? -2.617 -11.606 6.147 1.00 95.62 103 PHE A CA 1
ATOM 766 C C . PHE A 1 103 ? -1.093 -11.504 5.975 1.00 95.62 103 PHE A C 1
ATOM 768 O O . PHE A 1 103 ? -0.628 -10.754 5.119 1.00 95.62 103 PHE A O 1
ATOM 775 N N . TRP A 1 104 ? -0.305 -12.284 6.721 1.00 96.62 104 TRP A N 1
ATOM 776 C CA . TRP A 1 104 ? 1.156 -12.283 6.580 1.00 96.62 104 TRP A CA 1
ATOM 777 C C . TRP A 1 104 ? 1.621 -12.843 5.236 1.00 96.62 104 TRP A C 1
ATOM 779 O O . TRP A 1 104 ? 2.518 -12.274 4.612 1.00 96.62 104 TRP A O 1
ATOM 789 N N . VAL A 1 105 ? 0.980 -13.912 4.755 1.00 96.25 105 VAL A N 1
ATOM 790 C CA . VAL A 1 105 ? 1.221 -14.447 3.406 1.00 96.25 105 VAL A CA 1
ATOM 791 C C . VAL A 1 105 ? 0.873 -13.401 2.350 1.00 96.25 105 VAL A C 1
ATOM 793 O O . VAL A 1 105 ? 1.670 -13.155 1.449 1.00 96.25 105 VAL A O 1
ATOM 796 N N . TYR A 1 106 ? -0.277 -12.742 2.487 1.00 97.19 106 TYR A N 1
ATOM 797 C CA . TYR A 1 106 ? -0.691 -11.659 1.601 1.00 97.19 106 TYR A CA 1
ATOM 798 C C . TYR A 1 106 ? 0.340 -10.521 1.568 1.00 97.19 106 TYR A C 1
ATOM 800 O O . TYR A 1 106 ? 0.759 -10.126 0.484 1.00 97.19 106 TYR A O 1
ATOM 808 N N . ALA A 1 107 ? 0.821 -10.050 2.723 1.00 98.06 107 ALA A N 1
ATOM 809 C CA . ALA A 1 107 ? 1.858 -9.018 2.796 1.00 98.06 107 ALA A CA 1
ATOM 810 C C . ALA A 1 107 ? 3.153 -9.439 2.073 1.00 98.06 107 ALA A C 1
ATOM 812 O O . ALA A 1 107 ? 3.719 -8.669 1.296 1.00 98.06 107 ALA A O 1
ATOM 813 N N . GLY A 1 108 ? 3.593 -10.687 2.264 1.00 98.06 108 GLY A N 1
ATOM 814 C CA . GLY A 1 108 ? 4.743 -11.241 1.547 1.00 98.06 108 GLY A CA 1
ATOM 815 C C . GLY A 1 108 ? 4.535 -11.299 0.029 1.00 98.06 108 GLY A C 1
ATOM 816 O O . GLY A 1 108 ? 5.434 -10.931 -0.724 1.00 98.06 108 GLY A O 1
ATOM 817 N N . LEU A 1 109 ? 3.344 -11.700 -0.430 1.00 97.62 109 LEU A N 1
ATOM 818 C CA . LEU A 1 109 ? 2.989 -11.738 -1.855 1.00 97.62 109 LEU A CA 1
ATOM 819 C C . LEU A 1 109 ? 2.952 -10.341 -2.478 1.00 97.62 109 LEU A C 1
ATOM 821 O O . LEU A 1 109 ? 3.453 -10.158 -3.586 1.00 97.62 109 LEU A O 1
ATOM 825 N N . VAL A 1 110 ? 2.394 -9.352 -1.772 1.00 98.06 110 VAL A N 1
ATOM 826 C CA . VAL A 1 110 ? 2.427 -7.948 -2.209 1.00 98.06 110 VAL A CA 1
ATOM 827 C C . VAL A 1 110 ? 3.878 -7.493 -2.359 1.00 98.06 110 VAL A C 1
ATOM 829 O O . VAL A 1 110 ? 4.226 -6.912 -3.384 1.00 98.06 110 VAL A O 1
ATOM 832 N N . GLY A 1 111 ? 4.741 -7.813 -1.391 1.00 97.62 111 GLY A N 1
ATOM 833 C CA . GLY A 1 111 ? 6.166 -7.496 -1.457 1.00 97.62 111 GLY A CA 1
ATOM 834 C C . GLY A 1 111 ? 6.857 -8.144 -2.655 1.00 97.62 111 GLY A C 1
ATOM 835 O O . GLY A 1 111 ? 7.522 -7.460 -3.428 1.00 97.62 111 GLY A O 1
ATOM 836 N N . LEU A 1 112 ? 6.632 -9.441 -2.872 1.00 97.12 112 LEU A N 1
ATOM 837 C CA . LEU A 1 112 ? 7.157 -10.165 -4.031 1.00 97.12 112 LEU A CA 1
ATOM 838 C C . LEU A 1 112 ? 6.687 -9.554 -5.360 1.00 97.12 112 LEU A C 1
ATOM 840 O O . LEU A 1 112 ? 7.474 -9.440 -6.290 1.00 97.12 112 LEU A O 1
ATOM 844 N N . SER A 1 113 ? 5.428 -9.127 -5.465 1.00 96.75 113 SER A N 1
ATOM 845 C CA . SER A 1 113 ? 4.937 -8.447 -6.670 1.00 96.75 113 SER A CA 1
ATOM 846 C C . SER A 1 113 ? 5.573 -7.064 -6.854 1.00 96.75 113 SER A C 1
ATOM 848 O O . SER A 1 113 ? 5.898 -6.669 -7.978 1.00 96.75 113 SER A O 1
ATOM 850 N N . LEU A 1 114 ? 5.760 -6.320 -5.760 1.00 96.19 114 LEU A N 1
ATOM 851 C CA . LEU A 1 114 ? 6.359 -4.986 -5.768 1.00 96.19 114 LEU A CA 1
ATOM 852 C C . LEU A 1 114 ? 7.876 -5.000 -5.968 1.00 96.19 114 LEU A C 1
ATOM 854 O O . LEU A 1 114 ? 8.426 -3.957 -6.295 1.00 96.19 114 LEU A O 1
ATOM 858 N N . SER A 1 115 ? 8.569 -6.136 -5.854 1.00 96.44 115 SER A N 1
ATOM 859 C CA . SER A 1 115 ? 10.021 -6.197 -6.094 1.00 96.44 115 SER A CA 1
ATOM 860 C C . SER A 1 115 ? 10.415 -5.728 -7.503 1.00 96.44 115 SER A C 1
ATOM 862 O O . SER A 1 115 ? 11.518 -5.228 -7.713 1.00 96.44 115 SER A O 1
ATOM 864 N N . THR A 1 116 ? 9.486 -5.810 -8.459 1.00 93.56 116 THR A N 1
ATOM 865 C CA . THR A 1 116 ? 9.645 -5.311 -9.832 1.00 93.56 116 THR A CA 1
ATOM 866 C C . THR A 1 116 ? 9.915 -3.807 -9.916 1.00 93.56 116 THR A C 1
ATOM 868 O O . THR A 1 116 ? 10.560 -3.369 -10.868 1.00 93.56 116 THR A O 1
ATOM 871 N N . ILE A 1 117 ? 9.504 -3.002 -8.926 1.00 94.25 117 ILE A N 1
ATOM 872 C CA . ILE A 1 117 ? 9.741 -1.550 -8.943 1.00 94.25 117 ILE A CA 1
ATOM 873 C C . ILE A 1 117 ? 11.237 -1.214 -8.891 1.00 94.25 117 ILE A C 1
ATOM 875 O O . ILE A 1 117 ? 11.651 -0.220 -9.480 1.00 94.25 117 ILE A O 1
ATOM 879 N N . PHE A 1 118 ? 12.055 -2.062 -8.256 1.00 95.00 118 PHE A N 1
ATOM 880 C CA . PHE A 1 118 ? 13.510 -1.891 -8.177 1.00 95.00 118 PHE A CA 1
ATOM 881 C C . PHE A 1 118 ? 14.218 -2.109 -9.524 1.00 95.00 118 PHE A C 1
ATOM 883 O O . PHE A 1 118 ? 15.370 -1.713 -9.674 1.00 95.00 118 PHE A O 1
ATOM 890 N N . LEU A 1 119 ? 13.545 -2.709 -10.516 1.00 92.56 119 LEU A N 1
ATOM 891 C CA . LEU A 1 119 ? 14.068 -2.831 -11.884 1.00 92.56 119 LEU A CA 1
ATOM 892 C C . LEU A 1 119 ? 13.896 -1.541 -12.694 1.00 92.56 119 LEU A C 1
ATOM 894 O O . LEU A 1 119 ? 14.598 -1.340 -13.680 1.00 92.56 119 LEU A O 1
ATOM 898 N N . VAL A 1 120 ? 12.928 -0.703 -12.318 1.00 93.88 120 VAL A N 1
ATOM 899 C CA . VAL A 1 120 ? 12.492 0.456 -13.113 1.00 93.88 120 VAL A CA 1
ATOM 900 C C . VAL A 1 120 ? 12.874 1.774 -12.442 1.00 93.88 120 VAL A C 1
ATOM 902 O O . VAL A 1 120 ? 13.224 2.736 -13.122 1.00 93.88 120 VAL A O 1
ATOM 905 N N . TYR A 1 121 ? 12.821 1.827 -11.111 1.00 95.31 121 TYR A N 1
ATOM 906 C CA . TYR A 1 121 ? 13.047 3.036 -10.326 1.00 95.31 121 TYR A CA 1
ATOM 907 C C . TYR A 1 121 ? 14.324 2.945 -9.496 1.00 95.31 121 TYR A C 1
ATOM 909 O O . TYR A 1 121 ? 14.739 1.879 -9.047 1.00 95.31 121 TYR A O 1
ATOM 917 N N . THR A 1 122 ? 14.935 4.101 -9.244 1.00 94.62 122 THR A N 1
ATOM 918 C CA . THR A 1 122 ? 16.121 4.195 -8.388 1.00 94.62 122 THR A CA 1
ATOM 919 C C . THR A 1 122 ? 15.759 3.987 -6.920 1.00 94.62 122 THR A C 1
ATOM 921 O O . THR A 1 122 ? 14.674 4.367 -6.469 1.00 94.62 122 THR A O 1
ATOM 924 N N . GLY A 1 123 ? 16.711 3.474 -6.133 1.00 91.44 123 GLY A N 1
ATOM 925 C CA . GLY A 1 123 ? 16.546 3.343 -4.681 1.00 91.44 123 GLY A CA 1
ATOM 926 C C . GLY A 1 123 ? 16.201 4.673 -3.999 1.00 91.44 123 GLY A C 1
ATOM 927 O O . GLY A 1 123 ? 15.370 4.703 -3.092 1.00 91.44 123 GLY A O 1
ATOM 928 N N . THR A 1 124 ? 16.762 5.788 -4.482 1.00 95.50 124 THR A N 1
ATOM 929 C CA . THR A 1 124 ? 16.429 7.138 -4.004 1.00 95.50 124 THR A CA 1
ATOM 930 C C . THR A 1 124 ? 14.964 7.485 -4.251 1.00 95.50 124 THR A C 1
ATOM 932 O O . THR A 1 124 ? 14.289 7.898 -3.311 1.00 95.50 124 THR A O 1
ATOM 935 N N . SER A 1 125 ? 14.450 7.275 -5.471 1.00 96.12 125 SER A N 1
ATOM 936 C CA . SER A 1 125 ? 13.045 7.555 -5.796 1.00 96.12 125 SER A CA 1
ATOM 937 C C . SER A 1 125 ? 12.104 6.703 -4.950 1.00 96.12 125 SER A C 1
ATOM 939 O O . SER A 1 125 ? 11.150 7.226 -4.385 1.00 96.12 125 SER A O 1
ATOM 941 N N . ILE A 1 126 ? 12.395 5.406 -4.815 1.00 95.94 126 ILE A N 1
ATOM 942 C CA . ILE A 1 126 ? 11.587 4.479 -4.011 1.00 95.94 126 ILE A CA 1
ATOM 943 C C . ILE A 1 126 ? 11.545 4.942 -2.552 1.00 95.94 126 ILE A C 1
ATOM 945 O O . ILE A 1 126 ? 10.470 5.062 -1.967 1.00 95.94 126 ILE A O 1
ATOM 949 N N . THR A 1 127 ? 12.706 5.262 -1.978 1.00 95.00 127 THR A N 1
ATOM 950 C CA . THR A 1 127 ? 12.821 5.702 -0.581 1.00 95.00 127 THR A CA 1
ATOM 951 C C . THR A 1 127 ? 12.084 7.021 -0.342 1.00 95.00 127 THR A C 1
ATOM 953 O O . THR A 1 127 ? 11.339 7.146 0.629 1.00 95.00 127 THR A O 1
ATOM 956 N N . GLN A 1 128 ? 12.237 8.000 -1.237 1.00 96.62 128 GLN A N 1
ATOM 957 C CA . GLN A 1 128 ? 11.544 9.287 -1.140 1.00 96.62 128 GLN A CA 1
ATOM 958 C C . GLN A 1 128 ? 10.025 9.120 -1.221 1.00 96.62 128 GLN A C 1
ATOM 960 O O . GLN A 1 128 ? 9.306 9.654 -0.376 1.00 96.62 128 GLN A O 1
ATOM 965 N N . THR A 1 129 ? 9.529 8.347 -2.189 1.00 95.44 129 THR A N 1
ATOM 966 C CA . THR A 1 129 ? 8.094 8.072 -2.325 1.00 95.44 129 THR A CA 1
ATOM 967 C C . THR A 1 129 ? 7.555 7.311 -1.113 1.00 95.44 129 THR A C 1
ATOM 969 O O . THR A 1 129 ? 6.473 7.638 -0.625 1.00 95.44 129 THR A O 1
ATOM 972 N N . PHE A 1 130 ? 8.308 6.354 -0.564 1.00 95.50 130 PHE A N 1
ATOM 973 C CA . PHE A 1 130 ? 7.925 5.631 0.650 1.00 95.50 130 PHE A CA 1
ATOM 974 C C . PHE A 1 130 ? 7.756 6.569 1.851 1.00 95.50 130 PHE A C 1
ATOM 976 O O . PHE A 1 130 ? 6.703 6.572 2.482 1.00 95.50 130 PHE A O 1
ATOM 983 N N . PHE A 1 131 ? 8.742 7.415 2.156 1.00 96.31 131 PHE A N 1
ATOM 984 C CA . PHE A 1 131 ? 8.625 8.322 3.302 1.00 96.31 131 PHE A CA 1
ATOM 985 C C . PHE A 1 131 ? 7.569 9.410 3.090 1.00 96.31 131 PHE A C 1
ATOM 987 O O . PHE A 1 131 ? 6.858 9.752 4.035 1.00 96.31 131 PHE A O 1
ATOM 994 N N . ALA A 1 132 ? 7.410 9.914 1.862 1.00 96.31 132 ALA A N 1
ATOM 995 C CA . ALA A 1 132 ? 6.348 10.864 1.537 1.00 96.31 132 ALA A CA 1
ATOM 996 C C . ALA A 1 132 ? 4.954 10.250 1.755 1.00 96.31 132 ALA A C 1
ATOM 998 O O . ALA A 1 132 ? 4.098 10.864 2.391 1.00 96.31 132 ALA A O 1
ATOM 999 N N . THR A 1 133 ? 4.737 9.020 1.281 1.00 95.38 133 THR A N 1
ATOM 1000 C CA . THR A 1 133 ? 3.462 8.306 1.458 1.00 95.38 133 THR A CA 1
ATOM 1001 C C . THR A 1 133 ? 3.223 7.898 2.909 1.00 95.38 133 THR A C 1
ATOM 1003 O O . THR A 1 133 ? 2.106 8.055 3.392 1.00 95.38 133 THR A O 1
ATOM 1006 N N . ALA A 1 134 ? 4.253 7.468 3.643 1.00 95.94 134 ALA A N 1
ATOM 1007 C CA . ALA A 1 134 ? 4.153 7.155 5.068 1.00 95.94 134 ALA A CA 1
ATOM 1008 C C . ALA A 1 134 ? 3.780 8.389 5.907 1.00 95.94 134 ALA A C 1
ATOM 1010 O O . ALA A 1 134 ? 2.900 8.311 6.766 1.00 95.94 134 ALA A O 1
ATOM 1011 N N . ALA A 1 135 ? 4.397 9.543 5.632 1.00 96.75 135 ALA A N 1
ATOM 1012 C CA . ALA A 1 135 ? 4.067 10.801 6.297 1.00 96.75 135 ALA A CA 1
ATOM 1013 C C . ALA A 1 135 ? 2.639 11.263 5.968 1.00 96.75 135 ALA A C 1
ATOM 1015 O O . ALA A 1 135 ? 1.891 11.641 6.872 1.00 96.75 135 ALA A O 1
ATOM 1016 N N . ALA A 1 136 ? 2.236 11.183 4.695 1.00 96.81 136 ALA A N 1
ATOM 1017 C CA . ALA A 1 136 ? 0.877 11.505 4.270 1.00 96.81 136 ALA A CA 1
ATOM 1018 C C . ALA A 1 136 ? -0.155 10.592 4.949 1.00 96.81 136 ALA A C 1
ATOM 1020 O O . ALA A 1 136 ? -1.119 11.087 5.530 1.00 96.81 136 ALA A O 1
ATOM 1021 N N . PHE A 1 137 ? 0.080 9.277 4.945 1.00 96.62 137 PHE A N 1
ATOM 1022 C CA . PHE A 1 137 ? -0.769 8.295 5.613 1.00 96.62 137 PHE A CA 1
ATOM 1023 C C . PHE A 1 137 ? -0.907 8.602 7.106 1.00 96.62 137 PHE A C 1
ATOM 1025 O O . PHE A 1 137 ? -2.025 8.675 7.606 1.00 96.62 137 PHE A O 1
ATOM 1032 N N . GLY A 1 138 ? 0.202 8.859 7.809 1.00 96.00 138 GLY A N 1
ATOM 1033 C CA . GLY A 1 138 ? 0.179 9.210 9.231 1.00 96.00 138 GLY A CA 1
ATOM 1034 C C . GLY A 1 138 ? -0.608 10.492 9.523 1.00 96.00 138 GLY A C 1
ATOM 1035 O O . GLY A 1 138 ? -1.424 10.518 10.444 1.00 96.00 138 GLY A O 1
ATOM 1036 N N . GLY A 1 139 ? -0.421 11.543 8.718 1.00 97.44 139 GLY A N 1
ATOM 1037 C CA . GLY A 1 139 ? -1.152 12.804 8.870 1.00 97.44 139 GLY A CA 1
ATOM 1038 C C . GLY A 1 139 ? -2.656 12.669 8.605 1.00 97.44 139 GLY A C 1
ATOM 1039 O O . GLY A 1 139 ? -3.476 13.161 9.380 1.00 97.44 139 GLY A O 1
ATOM 1040 N N . LEU A 1 140 ? -3.031 11.963 7.537 1.00 97.31 140 LEU A N 1
ATOM 1041 C CA . LEU A 1 140 ? -4.429 11.735 7.157 1.00 97.31 140 LEU A CA 1
ATOM 1042 C C . LEU A 1 140 ? -5.140 10.782 8.116 1.00 97.31 140 LEU A C 1
ATOM 1044 O O . LEU A 1 140 ? -6.306 10.992 8.441 1.00 97.31 140 LEU A O 1
ATOM 1048 N N . SER A 1 141 ? -4.428 9.774 8.609 1.00 95.50 141 SER A N 1
ATOM 1049 C CA . SER A 1 141 ? -4.889 8.890 9.672 1.00 95.50 141 SER A CA 1
ATOM 1050 C C . SER A 1 141 ? -5.180 9.675 10.953 1.00 95.50 141 SER A C 1
ATOM 1052 O O . SER A 1 141 ? -6.276 9.573 11.507 1.00 95.50 141 SER A O 1
ATOM 1054 N N . LEU A 1 142 ? -4.259 10.543 11.388 1.00 96.12 142 LEU A N 1
ATOM 1055 C CA . LEU A 1 142 ? -4.488 11.400 12.552 1.00 96.12 142 LEU A CA 1
ATOM 1056 C C . LEU A 1 142 ? -5.716 12.298 12.351 1.00 96.12 142 LEU A C 1
ATOM 1058 O O . LEU A 1 142 ? -6.527 12.451 13.267 1.00 96.12 142 LEU A O 1
ATOM 1062 N N . TYR A 1 143 ? -5.894 12.848 11.148 1.00 96.50 143 TYR A N 1
ATOM 1063 C CA . TYR A 1 143 ? -7.097 13.599 10.796 1.00 96.50 143 TYR A CA 1
ATOM 1064 C C . TYR A 1 143 ? -8.368 12.735 10.879 1.00 96.50 143 TYR A C 1
ATOM 1066 O O . TYR A 1 143 ? -9.314 13.130 11.554 1.00 96.50 143 TYR A O 1
ATOM 1074 N N . GLY A 1 144 ? -8.395 11.544 10.272 1.00 95.31 144 GLY A N 1
ATOM 1075 C CA . GLY A 1 144 ? -9.538 10.619 10.327 1.00 95.31 144 GLY A CA 1
ATOM 1076 C C . GLY A 1 144 ? -9.890 10.176 11.753 1.00 95.31 144 GLY A C 1
ATOM 1077 O O . GLY A 1 144 ? -11.060 10.089 12.136 1.00 95.31 144 GLY A O 1
ATOM 1078 N N . TYR A 1 145 ? -8.873 9.972 12.591 1.00 94.75 145 TYR A N 1
ATOM 1079 C CA . TYR A 1 145 ? -9.045 9.633 14.000 1.00 94.75 145 TYR A CA 1
ATOM 1080 C C . TYR A 1 145 ? -9.653 10.793 14.805 1.00 94.75 145 TYR A C 1
ATOM 1082 O O . TYR A 1 145 ? -10.601 10.590 15.567 1.00 94.75 145 TYR A O 1
ATOM 1090 N N . THR A 1 146 ? -9.146 12.014 14.619 1.00 94.06 146 THR A N 1
ATOM 1091 C CA . THR A 1 146 ? -9.519 13.187 15.434 1.00 94.06 146 THR A CA 1
ATOM 1092 C C . THR A 1 146 ? -10.732 13.960 14.917 1.00 94.06 146 THR A C 1
ATOM 1094 O O . THR A 1 146 ? -11.372 14.679 15.689 1.00 94.06 146 THR A O 1
ATOM 1097 N N . THR A 1 147 ? -11.076 13.831 13.634 1.00 94.69 147 THR A N 1
ATOM 1098 C CA . THR A 1 147 ? -12.193 14.570 13.041 1.00 94.69 147 THR A CA 1
ATOM 1099 C C . THR A 1 147 ? -13.535 14.153 13.643 1.00 94.69 147 THR A C 1
ATOM 1101 O O . THR A 1 147 ? -13.799 12.977 13.909 1.00 94.69 147 THR A O 1
ATOM 1104 N N . ARG A 1 148 ? -14.393 15.157 13.855 1.00 92.12 148 ARG A N 1
ATOM 1105 C CA . ARG A 1 148 ? -15.781 15.004 14.325 1.00 92.12 148 ARG A CA 1
ATOM 1106 C C . ARG A 1 148 ? -16.802 15.034 13.190 1.00 92.12 148 ARG A C 1
ATOM 1108 O O . ARG A 1 148 ? -17.987 14.856 13.442 1.00 92.12 148 ARG A O 1
ATOM 1115 N N . ARG A 1 149 ? -16.364 15.343 11.967 1.00 93.69 149 ARG A N 1
ATOM 1116 C CA . ARG A 1 149 ? -17.231 15.284 10.789 1.00 93.69 149 ARG A CA 1
ATOM 1117 C C . ARG A 1 149 ? -17.392 13.834 10.376 1.00 93.69 149 ARG A C 1
ATOM 1119 O O . ARG A 1 149 ? -16.393 13.129 10.313 1.00 93.69 149 ARG A O 1
ATOM 1126 N N . ASP A 1 150 ? -18.613 13.442 10.059 1.00 94.25 150 ASP A N 1
ATOM 1127 C CA . ASP A 1 150 ? -18.892 12.160 9.425 1.00 94.25 150 ASP A CA 1
ATOM 1128 C C . ASP A 1 150 ? -18.346 12.168 7.985 1.00 94.25 150 ASP A C 1
ATOM 1130 O O . ASP A 1 150 ? -18.685 13.046 7.183 1.00 94.25 150 ASP A O 1
ATOM 1134 N N . LEU A 1 151 ? -17.446 11.233 7.680 1.00 94.56 151 LEU A N 1
ATOM 1135 C CA . LEU A 1 151 ? -16.825 11.058 6.369 1.00 94.56 151 LEU A CA 1
ATOM 1136 C C . LEU A 1 151 ? -17.524 9.975 5.533 1.00 94.56 151 LEU A C 1
ATOM 1138 O O . LEU A 1 151 ? -17.098 9.746 4.406 1.00 94.56 151 LEU A O 1
ATOM 1142 N N . SER A 1 152 ? -18.587 9.328 6.017 1.00 93.38 152 SER A N 1
ATOM 1143 C CA . SER A 1 152 ? -19.266 8.207 5.346 1.00 93.38 152 SER A CA 1
ATOM 1144 C C . SER A 1 152 ? -19.752 8.531 3.930 1.00 93.38 152 SER A C 1
ATOM 1146 O O . SER A 1 152 ? -19.466 7.796 2.976 1.00 93.38 152 SER A O 1
ATOM 1148 N N . ALA A 1 153 ? -20.424 9.671 3.762 1.00 93.38 153 ALA A N 1
ATOM 1149 C CA . ALA A 1 153 ? -20.896 10.144 2.462 1.00 93.38 153 ALA A CA 1
ATOM 1150 C C . ALA A 1 153 ? -19.727 10.455 1.513 1.00 93.38 153 ALA A C 1
ATOM 1152 O O . ALA A 1 153 ? -19.767 10.115 0.329 1.00 93.38 153 ALA A O 1
ATOM 1153 N N . PHE A 1 154 ? -18.658 11.055 2.044 1.00 93.62 154 PHE A N 1
ATOM 1154 C CA . PHE A 1 154 ? -17.458 11.364 1.272 1.00 93.62 154 PHE A CA 1
ATOM 1155 C C . PHE A 1 154 ? -16.713 10.090 0.852 1.00 93.62 154 PHE A C 1
ATOM 1157 O O . PHE A 1 154 ? -16.348 9.957 -0.311 1.00 93.62 154 PHE A O 1
ATOM 1164 N N . GLY A 1 155 ? -16.568 9.116 1.753 1.00 92.50 155 GLY A N 1
ATOM 1165 C CA . GLY A 1 155 ? -15.978 7.808 1.469 1.00 92.50 155 GLY A CA 1
ATOM 1166 C C . GLY A 1 155 ? -16.726 7.065 0.365 1.00 92.50 155 GLY A C 1
ATOM 1167 O O . GLY A 1 155 ? -16.109 6.594 -0.587 1.00 92.50 155 GLY A O 1
ATOM 1168 N N . SER A 1 156 ? -18.061 7.057 0.417 1.00 93.81 156 SER A N 1
ATOM 1169 C CA . SER A 1 156 ? -18.899 6.444 -0.625 1.00 93.81 156 SER A CA 1
ATOM 1170 C C . SER A 1 156 ? -18.678 7.084 -2.002 1.00 93.81 156 SER A C 1
ATOM 1172 O O . SER A 1 156 ? -18.551 6.380 -3.006 1.00 93.81 156 SER A O 1
ATOM 1174 N N . PHE A 1 157 ? -18.566 8.415 -2.059 1.00 96.31 157 PHE A N 1
ATOM 1175 C CA . PHE A 1 157 ? -18.235 9.135 -3.291 1.00 96.31 157 PHE A CA 1
ATOM 1176 C C . PHE A 1 157 ? -16.821 8.810 -3.795 1.00 96.31 157 PHE A C 1
ATOM 1178 O O . PHE A 1 157 ? -16.625 8.571 -4.987 1.00 96.31 157 PHE A O 1
ATOM 1185 N N . LEU A 1 158 ? -15.831 8.746 -2.903 1.00 96.81 158 LEU A N 1
ATOM 1186 C CA . LEU A 1 158 ? -14.453 8.418 -3.270 1.00 96.81 158 LEU A CA 1
ATOM 1187 C C . LEU A 1 158 ? -14.300 6.986 -3.793 1.00 96.81 158 LEU A C 1
ATOM 1189 O O . LEU A 1 158 ? -13.528 6.774 -4.725 1.00 96.81 158 LEU A O 1
ATOM 1193 N N . ILE A 1 159 ? -15.059 6.020 -3.266 1.00 96.12 159 ILE A N 1
ATOM 1194 C CA . ILE A 1 159 ? -15.095 4.647 -3.797 1.00 96.12 159 ILE A CA 1
ATOM 1195 C C . ILE A 1 159 ? -15.587 4.645 -5.253 1.00 96.12 159 ILE A C 1
ATOM 1197 O O . ILE A 1 159 ? -14.990 3.983 -6.102 1.00 96.12 159 ILE A O 1
ATOM 1201 N N . MET A 1 160 ? -16.611 5.441 -5.582 1.00 96.31 160 MET A N 1
ATOM 1202 C CA . MET A 1 160 ? -17.028 5.638 -6.979 1.00 96.31 160 MET A CA 1
ATOM 1203 C C . MET A 1 160 ? -15.926 6.312 -7.811 1.00 96.31 160 MET A C 1
ATOM 1205 O O . MET A 1 160 ? -15.704 5.948 -8.967 1.00 96.31 160 MET A O 1
ATOM 1209 N N . GLY A 1 161 ? -15.177 7.240 -7.212 1.00 96.38 161 GLY A N 1
ATOM 1210 C CA . GLY A 1 161 ? -13.984 7.841 -7.812 1.00 96.38 161 GLY A CA 1
ATOM 1211 C C . GLY A 1 161 ? -12.905 6.817 -8.183 1.00 96.38 161 GLY A C 1
ATOM 1212 O O . GLY A 1 161 ? -12.320 6.921 -9.260 1.00 96.38 161 GLY A O 1
ATOM 1213 N N . VAL A 1 162 ? -12.682 5.788 -7.357 1.00 97.19 162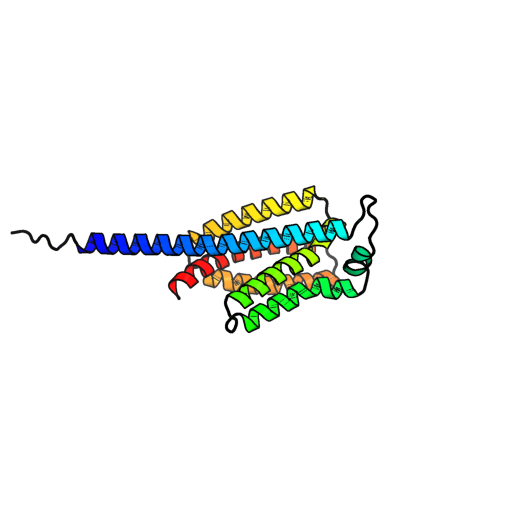 VAL A N 1
ATOM 1214 C CA . VAL A 1 162 ? -11.756 4.683 -7.672 1.00 97.19 162 VAL A CA 1
ATOM 1215 C C . VAL A 1 162 ? -12.211 3.923 -8.917 1.00 97.19 162 VAL A C 1
ATOM 1217 O O . VAL A 1 162 ? -11.389 3.629 -9.781 1.00 97.19 162 VAL A O 1
ATOM 1220 N N . ILE A 1 163 ? -13.512 3.659 -9.068 1.00 97.31 163 ILE A N 1
ATOM 1221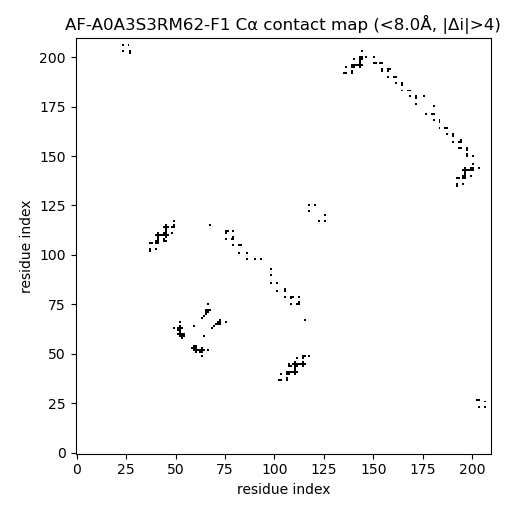 C CA . ILE A 1 163 ? -14.051 3.029 -10.285 1.00 97.31 163 ILE A CA 1
ATOM 1222 C C . ILE A 1 163 ? -13.764 3.910 -11.509 1.00 97.31 163 ILE A C 1
ATOM 1224 O O . ILE A 1 163 ? -13.280 3.414 -12.527 1.00 97.31 163 I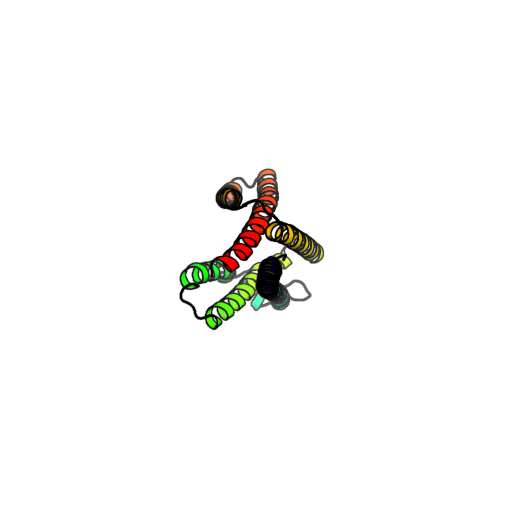LE A O 1
ATOM 1228 N N . GLY A 1 164 ? -13.989 5.222 -11.397 1.00 97.31 164 GLY A N 1
ATOM 1229 C CA . GLY A 1 164 ? -13.648 6.185 -12.447 1.00 97.31 164 GLY A CA 1
ATOM 1230 C C . GLY A 1 164 ? -12.158 6.176 -12.811 1.00 97.31 164 GLY A C 1
ATOM 1231 O O . GLY A 1 164 ? -11.817 6.177 -13.994 1.00 97.31 164 GLY A O 1
ATOM 1232 N N . LEU A 1 165 ? -11.269 6.095 -11.816 1.00 97.44 165 LEU A N 1
ATOM 1233 C CA . LEU A 1 165 ? -9.824 5.967 -12.024 1.00 97.44 165 LEU A CA 1
ATOM 1234 C C . LEU A 1 165 ? -9.461 4.677 -12.765 1.00 97.44 165 LEU A C 1
ATOM 1236 O O . LEU A 1 165 ? -8.676 4.731 -13.707 1.00 97.44 165 LEU A O 1
ATOM 1240 N N . LEU A 1 166 ? -10.055 3.537 -12.401 1.00 96.81 166 LEU A N 1
ATOM 1241 C CA . LEU A 1 166 ? -9.816 2.260 -13.085 1.00 96.81 166 LEU A CA 1
ATOM 1242 C C . LEU A 1 166 ? -10.254 2.307 -14.553 1.00 96.81 166 LEU A C 1
ATOM 1244 O O . LEU A 1 166 ? -9.536 1.826 -15.431 1.00 96.81 166 LEU A O 1
ATOM 1248 N N . ILE A 1 167 ? -11.399 2.929 -14.838 1.00 97.69 167 ILE A N 1
ATOM 1249 C CA . ILE A 1 167 ? -11.871 3.137 -16.212 1.00 97.69 167 ILE A CA 1
ATOM 1250 C C . ILE A 1 167 ? -10.898 4.045 -16.976 1.00 97.69 167 ILE A C 1
ATOM 1252 O O . ILE A 1 167 ? -10.506 3.717 -18.095 1.00 97.69 167 ILE A O 1
ATOM 1256 N N . ALA A 1 168 ? -10.457 5.154 -16.373 1.00 97.62 168 ALA A N 1
ATOM 1257 C CA . ALA A 1 168 ? -9.482 6.055 -16.986 1.00 97.62 168 ALA A CA 1
ATOM 1258 C C . ALA A 1 168 ? -8.144 5.350 -17.271 1.00 97.62 168 ALA A C 1
ATOM 1260 O O . ALA A 1 168 ? -7.564 5.551 -18.338 1.00 97.62 168 ALA A O 1
ATOM 1261 N N . MET A 1 169 ? -7.683 4.482 -16.364 1.00 96.88 169 MET A N 1
ATOM 1262 C CA . MET A 1 169 ? -6.505 3.635 -16.574 1.00 96.88 169 MET A CA 1
ATOM 1263 C C . MET A 1 169 ? -6.692 2.709 -17.777 1.00 96.88 169 MET A C 1
ATOM 1265 O O . MET A 1 169 ? -5.810 2.658 -18.631 1.00 96.88 169 MET A O 1
ATOM 1269 N N . LEU A 1 170 ? -7.840 2.032 -17.887 1.00 97.00 170 LEU A N 1
ATOM 1270 C CA . LEU A 1 170 ? -8.137 1.139 -19.011 1.00 97.00 170 LEU A CA 1
ATOM 1271 C C . LEU A 1 170 ? -8.171 1.891 -20.347 1.00 97.00 170 LEU A C 1
ATOM 1273 O O . LEU A 1 170 ? -7.593 1.430 -21.327 1.00 97.00 170 LEU A O 1
ATOM 1277 N N . ILE A 1 171 ? -8.789 3.072 -20.383 1.00 97.56 171 ILE A N 1
ATOM 1278 C CA . ILE A 1 171 ? -8.808 3.935 -21.571 1.00 97.56 171 ILE A CA 1
ATOM 1279 C C . ILE A 1 171 ? -7.385 4.371 -21.943 1.00 97.56 171 ILE A C 1
ATOM 1281 O O . ILE A 1 171 ? -7.007 4.341 -23.117 1.00 97.56 171 ILE A O 1
ATOM 1285 N N . ASN A 1 172 ? -6.567 4.745 -20.955 1.00 97.75 172 ASN A N 1
ATOM 1286 C CA . ASN A 1 172 ? -5.219 5.239 -21.214 1.00 97.75 172 ASN A CA 1
ATOM 1287 C C . ASN A 1 172 ? -4.250 4.158 -21.718 1.00 97.75 172 ASN A C 1
ATOM 1289 O O . ASN A 1 172 ? -3.239 4.507 -22.319 1.00 97.75 172 ASN A O 1
ATOM 1293 N N . ILE A 1 173 ? -4.556 2.866 -21.545 1.00 96.44 173 ILE A N 1
ATOM 1294 C CA . ILE A 1 173 ? -3.792 1.781 -22.186 1.00 96.44 173 ILE A CA 1
ATOM 1295 C C . ILE A 1 173 ? -3.833 1.922 -23.717 1.00 96.44 173 ILE A C 1
ATOM 1297 O O . ILE A 1 173 ? -2.822 1.683 -24.374 1.00 96.44 173 ILE A O 1
ATOM 1301 N N . PHE A 1 174 ? -4.968 2.354 -24.279 1.00 97.00 174 PHE A N 1
ATOM 1302 C CA . PHE A 1 174 ? -5.144 2.536 -25.724 1.00 97.00 174 PHE A CA 1
ATOM 1303 C C . PHE A 1 174 ? -4.719 3.925 -26.206 1.00 97.00 174 PHE A C 1
ATOM 1305 O O . PHE A 1 174 ? -4.137 4.045 -27.279 1.00 97.00 174 PHE A O 1
ATOM 1312 N N . LEU A 1 175 ? -5.005 4.974 -25.424 1.00 96.88 175 LEU A N 1
ATOM 1313 C CA . LEU A 1 175 ? -4.656 6.351 -25.798 1.00 96.88 175 LEU A CA 1
ATOM 1314 C C . LEU A 1 175 ? -3.174 6.680 -25.595 1.00 96.88 175 LEU A C 1
ATOM 1316 O O . LEU A 1 175 ? -2.654 7.553 -26.283 1.00 96.88 175 LEU A O 1
ATOM 1320 N N . GLN A 1 176 ? -2.523 6.036 -24.620 1.00 96.19 176 GLN A N 1
ATOM 1321 C CA . GLN A 1 176 ? -1.127 6.268 -24.238 1.00 96.19 176 GLN A CA 1
ATOM 1322 C C . GLN A 1 176 ? -0.789 7.755 -24.004 1.00 96.19 176 GLN A C 1
ATOM 1324 O O . GLN A 1 176 ? 0.309 8.222 -24.304 1.00 96.19 176 GLN A O 1
ATOM 1329 N N . SER A 1 177 ? -1.733 8.522 -23.450 1.00 97.75 177 SER A N 1
ATOM 1330 C CA . SER A 1 177 ? -1.573 9.959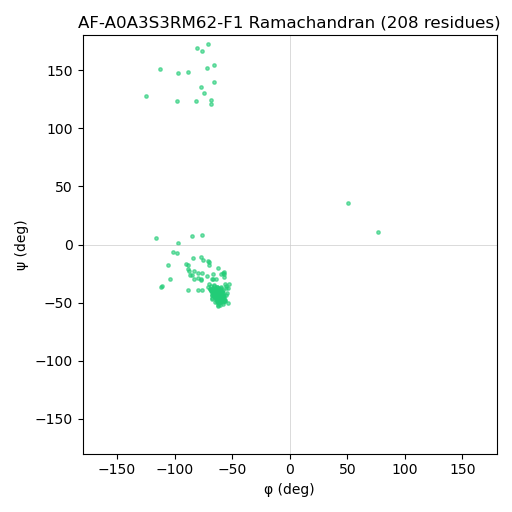 -23.227 1.00 97.75 177 SER A CA 1
ATOM 1331 C C . SER A 1 177 ? -0.787 10.232 -21.944 1.00 97.75 177 SER A C 1
ATOM 1333 O O . SER A 1 177 ? -1.183 9.825 -20.848 1.00 97.75 177 SER A O 1
ATOM 1335 N N . SER A 1 178 ? 0.315 10.976 -22.066 1.00 96.75 178 SER A N 1
ATOM 1336 C CA . SER A 1 178 ? 1.137 11.400 -20.926 1.00 96.75 178 SER A CA 1
ATOM 1337 C C . SER A 1 178 ? 0.389 12.357 -19.993 1.00 96.75 178 SER A C 1
ATOM 1339 O O . SER A 1 178 ? 0.495 12.236 -18.772 1.00 96.75 178 SER A O 1
ATOM 1341 N N . ALA A 1 179 ? -0.424 13.260 -20.549 1.00 97.50 179 ALA A N 1
ATOM 1342 C CA . ALA A 1 179 ? -1.261 14.171 -19.773 1.00 97.50 179 ALA A CA 1
ATOM 1343 C C . ALA A 1 179 ? -2.323 13.409 -18.965 1.00 97.50 179 ALA A C 1
ATOM 1345 O O . ALA A 1 179 ? -2.519 13.689 -17.782 1.00 97.50 179 ALA A O 1
ATOM 1346 N N . LEU A 1 180 ? -2.966 12.405 -19.576 1.00 96.81 180 LEU A N 1
ATOM 1347 C CA . LEU A 1 180 ? -3.935 11.559 -18.880 1.00 96.81 180 LEU A CA 1
ATOM 1348 C C . LEU A 1 180 ? -3.255 10.696 -17.808 1.00 96.81 180 LEU A C 1
ATOM 1350 O O . LEU A 1 180 ? -3.779 10.587 -16.704 1.00 96.81 180 LEU A O 1
ATOM 1354 N N . ALA A 1 181 ? -2.067 10.147 -18.080 1.00 97.12 181 ALA A N 1
ATOM 1355 C CA . ALA A 1 181 ? -1.288 9.401 -17.090 1.00 97.12 181 ALA A CA 1
ATOM 1356 C C . ALA A 1 181 ? -0.940 10.258 -15.859 1.00 97.12 181 ALA A C 1
ATOM 1358 O O . ALA A 1 181 ? -1.095 9.805 -14.722 1.00 97.12 181 ALA A O 1
ATOM 1359 N N . PHE A 1 182 ? -0.522 11.509 -16.072 1.00 97.12 182 PHE A N 1
ATOM 1360 C CA . PHE A 1 182 ? -0.260 12.452 -14.986 1.00 97.12 182 PHE A CA 1
ATOM 1361 C C . PHE A 1 182 ? -1.530 12.764 -14.183 1.00 97.12 182 PHE A C 1
ATOM 1363 O O . PHE A 1 182 ? -1.504 12.706 -12.954 1.00 97.12 182 PHE A O 1
ATOM 1370 N N . ALA A 1 183 ? -2.651 13.028 -14.863 1.00 97.31 183 ALA A N 1
ATOM 1371 C CA . ALA A 1 183 ? -3.933 13.285 -14.211 1.00 97.31 183 ALA A CA 1
ATOM 1372 C C . ALA A 1 183 ? -4.408 12.086 -13.373 1.00 97.31 183 ALA A C 1
ATOM 1374 O O . ALA A 1 183 ? -4.791 12.268 -12.220 1.00 97.31 183 ALA A O 1
ATOM 1375 N N . ILE A 1 184 ? -4.322 10.864 -13.911 1.00 97.88 184 ILE A N 1
ATOM 1376 C CA . ILE A 1 184 ? -4.649 9.621 -13.192 1.00 97.88 184 ILE A CA 1
ATOM 1377 C C . ILE A 1 184 ? -3.805 9.502 -11.921 1.00 97.88 184 ILE A C 1
ATOM 1379 O O . ILE A 1 184 ? -4.347 9.216 -10.857 1.00 97.88 184 ILE A O 1
ATOM 1383 N N . SER A 1 185 ? -2.497 9.753 -12.014 1.00 96.06 185 SER A N 1
ATOM 1384 C CA . SER A 1 185 ? -1.592 9.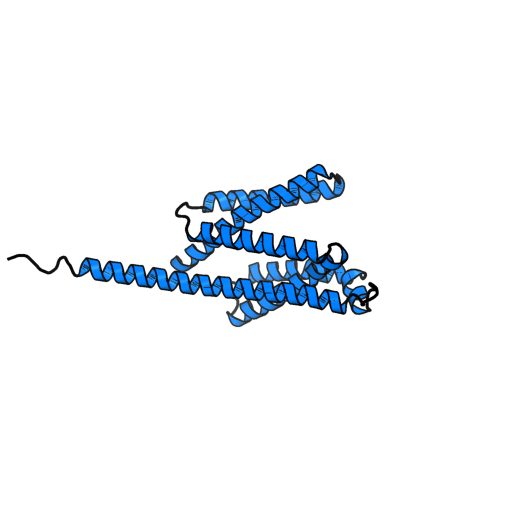697 -10.864 1.00 96.06 185 SER A CA 1
ATOM 1385 C C . SER A 1 185 ? -1.962 10.729 -9.791 1.00 96.06 185 SER A C 1
ATOM 1387 O O . SER A 1 185 ? -2.178 10.371 -8.632 1.00 96.06 185 SER A O 1
ATOM 1389 N N . ALA A 1 186 ? -2.118 12.001 -10.172 1.00 96.94 186 ALA A N 1
ATOM 1390 C CA . ALA A 1 186 ? -2.430 13.083 -9.240 1.00 96.94 186 ALA A CA 1
ATOM 1391 C C . ALA A 1 186 ? -3.800 12.899 -8.562 1.00 96.94 186 ALA A C 1
ATOM 1393 O O . ALA A 1 186 ? -3.911 13.013 -7.341 1.00 96.94 186 ALA A O 1
ATOM 1394 N N . ILE A 1 187 ? -4.838 12.571 -9.339 1.00 97.56 187 ILE A N 1
ATOM 1395 C CA . ILE A 1 187 ? -6.183 12.306 -8.811 1.00 97.56 187 ILE A CA 1
ATOM 1396 C C . ILE A 1 187 ? -6.165 11.048 -7.941 1.00 97.56 187 ILE A C 1
ATOM 1398 O O . ILE A 1 187 ? -6.765 11.052 -6.870 1.00 97.56 187 ILE A O 1
ATOM 1402 N N . GLY A 1 188 ? -5.441 10.004 -8.351 1.00 97.25 188 GLY A N 1
ATOM 1403 C CA . GLY A 1 188 ? -5.259 8.784 -7.569 1.00 97.25 188 GLY A CA 1
ATOM 1404 C C . GLY A 1 188 ? -4.734 9.072 -6.168 1.00 97.25 188 GLY A C 1
ATOM 1405 O O . GLY A 1 188 ? -5.350 8.653 -5.189 1.00 97.25 188 GLY A O 1
ATOM 1406 N N . VAL A 1 189 ? -3.662 9.860 -6.052 1.00 96.25 189 VAL A N 1
ATOM 1407 C CA . VAL A 1 189 ? -3.111 10.267 -4.749 1.00 96.25 189 VAL A CA 1
ATOM 1408 C C . VAL A 1 189 ? -4.159 10.991 -3.896 1.00 96.25 189 VAL A C 1
ATOM 1410 O O . VAL A 1 189 ? -4.298 10.671 -2.718 1.00 96.25 189 VAL A O 1
ATOM 1413 N N . LEU A 1 190 ? -4.931 11.920 -4.468 1.00 96.19 190 LEU A N 1
ATOM 1414 C CA . LEU A 1 190 ? -5.968 12.657 -3.730 1.00 96.19 190 LEU A CA 1
ATOM 1415 C C . LEU A 1 190 ? -7.132 11.762 -3.282 1.00 96.19 190 LEU A C 1
ATOM 1417 O O . LEU A 1 190 ? -7.605 11.884 -2.151 1.00 96.19 190 LEU A O 1
ATOM 1421 N N . VAL A 1 191 ? -7.580 10.848 -4.145 1.00 97.69 191 VAL A N 1
ATOM 1422 C CA . VAL A 1 191 ? -8.667 9.909 -3.838 1.00 97.69 191 VAL A CA 1
ATOM 1423 C C . VAL A 1 191 ? -8.248 8.966 -2.715 1.00 97.69 191 VAL A C 1
ATOM 1425 O O . VAL A 1 191 ? -8.964 8.849 -1.721 1.00 97.69 191 VAL A O 1
ATOM 1428 N N . PHE A 1 192 ? -7.066 8.352 -2.812 1.00 97.25 192 PHE A N 1
ATOM 1429 C CA . PHE A 1 192 ? -6.562 7.467 -1.760 1.00 97.25 192 PHE A CA 1
ATOM 1430 C C . PHE A 1 192 ? -6.222 8.214 -0.467 1.00 97.25 192 PHE A C 1
ATOM 1432 O O . PHE A 1 192 ? -6.391 7.655 0.616 1.00 97.25 192 PHE A O 1
ATOM 1439 N N . ALA A 1 193 ? -5.816 9.483 -0.544 1.00 96.62 193 ALA A N 1
ATOM 1440 C CA . ALA A 1 193 ? -5.639 10.320 0.636 1.00 96.62 193 ALA A CA 1
ATOM 1441 C C . ALA A 1 193 ? -6.962 10.525 1.396 1.00 96.62 193 ALA A C 1
ATOM 1443 O O . ALA A 1 193 ? -7.023 10.343 2.613 1.00 96.62 193 ALA A O 1
ATOM 1444 N N . GLY A 1 194 ? -8.041 10.847 0.677 1.00 96.38 194 GLY A N 1
ATOM 1445 C CA . GLY A 1 194 ? -9.375 10.957 1.264 1.00 96.38 194 GLY A CA 1
ATOM 1446 C C . GLY A 1 194 ? -9.884 9.626 1.828 1.00 96.38 194 GLY A C 1
ATOM 1447 O O . GLY A 1 194 ? -10.396 9.593 2.947 1.00 96.38 194 GLY A O 1
ATOM 1448 N N . LEU A 1 195 ? -9.674 8.522 1.100 1.00 97.50 195 LEU A N 1
ATOM 1449 C CA . LEU A 1 195 ? -10.035 7.179 1.563 1.00 97.50 195 LEU A CA 1
ATOM 1450 C C . LEU A 1 195 ? -9.250 6.771 2.810 1.00 97.50 195 LEU A C 1
ATOM 1452 O O . LEU A 1 195 ? -9.833 6.196 3.712 1.00 97.50 195 LEU A O 1
ATOM 1456 N N . THR A 1 196 ? -7.978 7.154 2.933 1.00 97.06 196 THR A N 1
ATOM 1457 C CA . THR A 1 196 ? -7.175 6.885 4.140 1.00 97.06 196 THR A CA 1
ATOM 1458 C C . THR A 1 196 ? -7.802 7.507 5.392 1.00 97.06 196 THR A C 1
ATOM 1460 O O . THR A 1 196 ? -7.896 6.862 6.441 1.00 97.06 196 THR A O 1
ATOM 1463 N N . ALA A 1 197 ? -8.252 8.762 5.294 1.00 97.31 197 ALA A N 1
ATOM 1464 C CA . ALA A 1 197 ? -8.942 9.433 6.393 1.00 97.31 197 ALA A CA 1
ATOM 1465 C C . ALA A 1 197 ? -10.285 8.757 6.719 1.00 97.31 197 ALA A C 1
ATOM 1467 O O . ALA A 1 197 ? -10.581 8.522 7.893 1.00 97.31 197 ALA A O 1
ATOM 1468 N N . TYR A 1 198 ? -11.067 8.416 5.690 1.00 97.56 198 TYR A N 1
ATOM 1469 C CA . TYR A 1 198 ? -12.335 7.697 5.826 1.00 97.56 198 TYR A CA 1
ATOM 1470 C C . TYR A 1 198 ? -12.156 6.315 6.473 1.00 97.56 198 TYR A C 1
ATOM 1472 O O . TYR A 1 198 ? -12.815 6.015 7.464 1.00 97.56 198 TYR A O 1
ATOM 1480 N N . ASP A 1 199 ? -11.215 5.506 5.989 1.00 96.62 199 ASP A N 1
ATOM 1481 C CA . ASP A 1 199 ? -10.936 4.167 6.509 1.00 96.62 199 ASP A CA 1
ATOM 1482 C C . ASP A 1 199 ? -10.474 4.227 7.966 1.00 96.62 199 ASP A C 1
ATOM 1484 O O . ASP A 1 199 ? -10.876 3.405 8.788 1.00 96.62 199 ASP A O 1
ATOM 1488 N N . THR A 1 200 ? -9.684 5.242 8.329 1.00 96.38 200 THR A N 1
ATOM 1489 C CA . THR A 1 200 ? -9.261 5.437 9.722 1.00 96.38 200 THR A CA 1
ATOM 1490 C C . THR A 1 200 ? -10.440 5.769 10.632 1.00 96.38 200 THR A C 1
ATOM 1492 O O . THR A 1 200 ? -10.528 5.242 11.744 1.00 96.38 200 THR A O 1
ATOM 1495 N N . GLN A 1 201 ? -11.351 6.631 10.173 1.00 96.56 201 GLN A N 1
ATOM 1496 C CA . GLN A 1 201 ? -12.572 6.938 10.908 1.00 96.56 201 GLN A CA 1
ATOM 1497 C C . GLN A 1 201 ? -13.458 5.696 11.049 1.00 96.56 201 GLN A C 1
ATOM 1499 O O . GLN A 1 201 ? -13.897 5.395 12.155 1.00 96.56 201 GLN A O 1
ATOM 1504 N N . ARG A 1 202 ? -13.631 4.924 9.976 1.00 95.38 202 ARG A N 1
ATOM 1505 C CA . ARG A 1 202 ? -14.402 3.680 9.992 1.00 95.38 202 ARG A CA 1
ATOM 1506 C C . ARG A 1 202 ? -13.819 2.650 10.962 1.00 95.38 202 ARG A C 1
ATOM 1508 O O . ARG A 1 202 ? -14.561 2.016 11.701 1.00 95.38 202 ARG A O 1
ATOM 1515 N N . ILE A 1 203 ? -12.493 2.492 11.007 1.00 95.25 203 ILE A N 1
ATOM 1516 C CA . ILE A 1 203 ? -11.826 1.603 11.974 1.00 95.25 203 ILE A CA 1
ATOM 1517 C C . ILE A 1 203 ? -12.127 2.031 13.411 1.00 95.25 203 ILE A C 1
ATOM 1519 O O . ILE A 1 203 ? -12.449 1.187 14.243 1.00 95.25 203 ILE A O 1
ATOM 1523 N N . LYS A 1 204 ? -12.074 3.334 13.695 1.00 94.31 204 LYS A N 1
ATOM 1524 C CA . LYS A 1 204 ? -12.459 3.883 15.000 1.00 94.31 204 LYS A CA 1
ATOM 1525 C C . LYS A 1 204 ? -13.923 3.574 15.337 1.00 94.31 204 LYS A C 1
ATOM 1527 O O . LYS A 1 204 ? -14.210 3.233 16.476 1.00 94.31 204 LYS A O 1
ATOM 1532 N N . GLU A 1 205 ? -14.830 3.685 14.372 1.00 93.00 205 GLU A N 1
ATOM 1533 C CA . GLU A 1 205 ? -16.267 3.433 14.556 1.00 93.00 205 GLU A CA 1
ATOM 1534 C C . GLU A 1 205 ? -16.577 1.959 14.838 1.00 93.00 205 GLU A C 1
ATOM 1536 O O . GLU A 1 205 ? -17.342 1.675 15.756 1.00 93.00 205 GLU A O 1
ATOM 1541 N N . MET A 1 206 ? -15.888 1.025 14.172 1.00 92.25 206 MET A N 1
ATOM 1542 C CA . MET A 1 206 ? -16.028 -0.418 14.428 1.00 92.25 206 MET A CA 1
ATOM 1543 C C . MET A 1 206 ? -15.733 -0.816 15.885 1.00 92.25 206 MET A C 1
ATOM 1545 O O . MET A 1 206 ? -16.243 -1.830 16.350 1.00 92.25 206 MET A O 1
ATOM 1549 N N . HIS A 1 207 ? -14.921 -0.044 16.622 1.00 91.31 207 HIS A N 1
ATOM 1550 C CA . HIS A 1 207 ? -14.682 -0.290 18.050 1.00 91.31 207 HIS A CA 1
ATOM 1551 C C . HIS A 1 207 ? -15.930 -0.060 18.912 1.00 91.31 207 HIS A C 1
ATOM 1553 O O . HIS A 1 207 ? -16.060 -0.686 19.956 1.00 91.31 207 HIS A O 1
ATOM 1559 N N . PHE A 1 208 ? -16.820 0.843 18.498 1.00 87.56 208 PHE A N 1
ATOM 1560 C CA . PHE A 1 208 ? -18.046 1.155 19.232 1.00 87.56 208 PHE A CA 1
ATOM 1561 C C . PHE A 1 208 ? -19.221 0.246 18.846 1.00 87.56 208 PHE A C 1
ATOM 1563 O O . PHE A 1 208 ? -20.211 0.201 19.571 1.00 87.56 208 PHE A O 1
ATOM 1570 N N . GLU A 1 209 ? -19.131 -0.440 17.704 1.00 79.62 209 GLU A N 1
ATOM 1571 C CA . GLU A 1 209 ? -20.164 -1.352 17.195 1.00 79.62 209 GLU A CA 1
ATOM 1572 C C . GLU A 1 209 ? -20.035 -2.790 17.727 1.00 79.62 209 GLU A C 1
ATOM 1574 O O . GLU A 1 209 ? -21.020 -3.530 17.708 1.00 79.62 209 GLU A O 1
ATOM 1579 N N . GLY A 1 210 ? -18.834 -3.193 18.159 1.00 59.56 210 GLY A N 1
ATOM 1580 C CA . GLY A 1 210 ? -18.529 -4.526 18.699 1.00 59.56 210 GLY A CA 1
ATOM 1581 C C . GLY A 1 210 ? -18.460 -4.559 20.217 1.00 59.56 210 GLY A C 1
ATOM 1582 O O . GLY A 1 210 ? -18.815 -5.620 20.776 1.00 59.56 210 GLY A O 1
#

Solvent-accessible surface area (backbone atoms only — not comparable to full-atom values): 11253 Å² total; per-residue (Å²): 139,82,80,82,72,78,66,60,65,62,54,56,57,50,50,54,52,52,53,50,54,51,51,53,50,54,52,48,52,54,52,52,50,53,51,50,52,39,50,50,42,17,50,50,31,13,53,51,48,35,61,62,16,35,45,97,87,71,44,67,32,78,60,21,39,42,56,68,72,37,82,54,23,57,53,44,62,45,44,35,57,54,45,50,54,50,45,74,75,40,56,95,80,49,54,72,66,59,50,50,54,50,49,54,50,37,26,35,36,45,7,48,43,51,21,59,52,67,78,78,45,53,71,68,58,54,53,52,52,48,53,53,50,52,51,50,51,54,54,32,31,51,45,22,62,70,52,86,69,85,42,64,71,57,36,56,52,39,55,54,47,51,55,52,48,53,52,50,53,60,53,37,71,77,66,67,44,66,68,56,52,50,50,51,51,56,51,46,53,54,43,51,47,54,41,44,17,30,52,34,31,50,56,59,50,54,67,78,76,109

Mean predicted aligned error: 6.37 Å

Radius of gyration: 22.62 Å; Cα contacts (8 Å, |Δi|>4): 135; chains: 1; bounding box: 56×39×81 Å